Protein AF-A0AAV9ZCN7-F1 (afdb_monomer_lite)

Foldseek 3Di:
DDPPPPPVVVVVVVVVVVVLVVVVLVLLQVLVVLLVVLVVLLVVLVVLVVVLVVCCLVPVDDPPPVNVVSVVVSVVCLVVSLVSLVVNQVSLVVQVVCVVVVSDDPPQDRQDRDDSVCSNVDDPPDSSPDSRNNDPPDPPDDDDCCNVPPVNVVVVVVVVVVVVVVVVLVVVVVVLLVVLVVQQVVLVVLVVQLVVCVVVVVPPSNVVSVVVNLVSLVVLLVSCVVCVPRPDDPPPGDPNNDDPVSNVVSVVVVVVVVVVVVVVPPPDPDPDDDPDDDPDDPSVVVVVVVVVVVVVVVVVVVVVVPDD

Structure (mmCIF, N/CA/C/O backbone):
data_AF-A0AAV9ZCN7-F1
#
_entry.id   AF-A0AAV9ZCN7-F1
#
loop_
_atom_site.group_PDB
_atom_site.id
_atom_site.type_symbol
_atom_site.label_atom_id
_atom_site.label_alt_id
_atom_site.label_comp_id
_atom_site.label_asym_id
_atom_site.label_entity_id
_atom_site.label_seq_id
_atom_site.pdbx_PDB_ins_code
_atom_site.Cartn_x
_atom_site.Cartn_y
_atom_site.Cartn_z
_atom_site.occupancy
_atom_site.B_iso_or_equiv
_atom_site.auth_seq_id
_atom_site.auth_comp_id
_atom_site.auth_asym_id
_atom_site.auth_atom_id
_atom_site.pdbx_PDB_model_num
ATOM 1 N N . MET A 1 1 ? -54.186 10.596 57.413 1.00 40.47 1 MET A N 1
ATOM 2 C CA . MET A 1 1 ? -52.878 9.911 57.478 1.00 40.47 1 MET A CA 1
ATOM 3 C C . MET A 1 1 ? -51.867 10.811 56.789 1.00 40.47 1 MET A C 1
ATOM 5 O O . MET A 1 1 ? -51.917 10.928 55.573 1.00 40.47 1 MET A O 1
ATOM 9 N N . GLY A 1 2 ? -51.074 11.560 57.557 1.00 41.31 2 GLY A N 1
ATOM 10 C CA . GLY A 1 2 ? -50.072 12.475 57.007 1.00 41.31 2 GLY A CA 1
ATOM 11 C C . GLY A 1 2 ? -48.773 11.726 56.733 1.00 41.31 2 GLY A C 1
ATOM 12 O O . GLY A 1 2 ? -48.185 11.184 57.663 1.00 41.31 2 GLY A O 1
ATOM 13 N N . PHE A 1 3 ? -48.344 11.680 55.472 1.00 45.34 3 PHE A N 1
ATOM 14 C CA . PHE A 1 3 ? -47.016 11.202 55.098 1.00 45.34 3 PHE A CA 1
ATOM 15 C C . PHE A 1 3 ? -46.001 12.305 55.409 1.00 45.34 3 PHE A C 1
ATOM 17 O O . PHE A 1 3 ? -45.806 13.229 54.623 1.00 45.34 3 PHE A O 1
ATOM 24 N N . THR A 1 4 ? -45.368 12.233 56.577 1.00 46.44 4 THR A N 1
ATOM 25 C CA . THR A 1 4 ? -44.156 13.002 56.862 1.00 46.44 4 THR A CA 1
ATOM 26 C C . THR A 1 4 ? -43.011 12.349 56.097 1.00 46.44 4 THR A C 1
ATOM 28 O O . THR A 1 4 ? -42.424 11.375 56.565 1.00 46.44 4 THR A O 1
ATOM 31 N N . VAL A 1 5 ? -42.721 12.837 54.892 1.00 55.12 5 VAL A N 1
ATOM 32 C CA . VAL A 1 5 ? -41.494 12.454 54.189 1.00 55.12 5 VAL A CA 1
ATOM 33 C C . VAL A 1 5 ? -40.329 13.053 54.975 1.00 55.12 5 VAL A C 1
ATOM 35 O O . VAL A 1 5 ? -40.246 14.270 55.144 1.00 55.12 5 VAL A O 1
ATOM 38 N N . ASN A 1 6 ? -39.474 12.194 55.529 1.00 56.62 6 ASN A N 1
ATOM 39 C CA . ASN A 1 6 ? -38.345 12.598 56.360 1.00 56.62 6 ASN A CA 1
ATOM 40 C C . ASN A 1 6 ? -37.372 13.443 55.520 1.00 56.62 6 ASN A C 1
ATOM 42 O O . ASN A 1 6 ? -36.721 12.941 54.606 1.00 56.62 6 ASN A O 1
ATOM 46 N N . SER A 1 7 ? -37.252 14.736 55.834 1.00 53.53 7 SER A N 1
ATOM 47 C CA . SER A 1 7 ? -36.334 15.675 55.158 1.00 53.53 7 SER A CA 1
ATOM 48 C C . SER A 1 7 ? -34.866 15.198 55.197 1.00 53.53 7 SER A C 1
ATOM 50 O O . SER A 1 7 ? -34.073 15.459 54.291 1.00 53.53 7 SER A O 1
ATOM 52 N N . SER A 1 8 ? -34.508 14.402 56.208 1.00 57.16 8 SER A N 1
ATOM 53 C CA . SER A 1 8 ? -33.214 13.723 56.333 1.00 57.16 8 SER A CA 1
ATOM 54 C C . SER A 1 8 ? -32.991 12.611 55.295 1.00 57.16 8 SER A C 1
ATOM 56 O O . SER A 1 8 ? -31.869 12.427 54.831 1.00 57.16 8 SER A O 1
ATOM 58 N N . GLU A 1 9 ? -34.034 11.892 54.874 1.00 53.53 9 GLU A N 1
ATOM 59 C CA . GLU A 1 9 ? -33.929 10.835 53.855 1.00 53.53 9 GLU A CA 1
ATOM 60 C C . GLU A 1 9 ? -33.845 11.427 52.444 1.00 53.53 9 GLU A C 1
ATOM 62 O O . GLU A 1 9 ? -33.074 10.947 51.610 1.00 53.53 9 GLU A O 1
ATOM 67 N N . LEU A 1 10 ? -34.567 12.523 52.187 1.00 56.31 10 LEU A N 1
ATOM 68 C CA . LEU A 1 10 ? -34.476 13.269 50.926 1.00 56.31 10 LEU A CA 1
ATOM 69 C C . LEU A 1 10 ? -33.103 13.934 50.739 1.00 56.31 10 LEU A C 1
ATOM 71 O O . LEU A 1 10 ? -32.562 13.943 49.637 1.00 56.31 10 LEU A O 1
ATOM 75 N N . THR A 1 11 ? -32.501 14.453 51.810 1.00 61.03 11 THR A N 1
ATOM 76 C CA . THR A 1 11 ? -31.165 15.069 51.742 1.00 61.03 11 THR A CA 1
ATOM 77 C C . THR A 1 11 ? -30.059 14.027 51.582 1.00 61.03 11 THR A C 1
ATOM 79 O O . THR A 1 11 ? -29.161 14.231 50.768 1.00 61.03 11 THR A O 1
ATOM 82 N N . LEU A 1 12 ? -30.143 12.877 52.263 1.00 54.00 12 LEU A N 1
ATOM 83 C CA . LEU A 1 12 ? -29.197 11.765 52.083 1.00 54.00 12 LEU A CA 1
ATOM 84 C C . LEU A 1 12 ? -29.278 11.139 50.685 1.00 54.00 12 LEU A C 1
ATOM 86 O O . LEU A 1 12 ? -28.246 10.825 50.091 1.00 54.00 12 LEU A O 1
ATOM 90 N N . THR A 1 13 ? -30.482 10.991 50.133 1.00 60.28 13 THR A N 1
ATOM 91 C CA . THR A 1 13 ? -30.670 10.481 48.767 1.00 60.28 13 THR A CA 1
ATOM 92 C C . THR A 1 13 ? -30.143 11.470 47.729 1.00 60.28 13 THR A C 1
ATOM 94 O O . THR A 1 13 ? -29.331 11.057 46.901 1.00 60.28 13 THR A O 1
ATOM 97 N N . LEU A 1 14 ? -30.458 12.770 47.825 1.00 52.72 14 LEU A N 1
ATOM 98 C CA . LEU A 1 14 ? -29.878 13.792 46.940 1.00 52.72 14 LEU A CA 1
ATOM 99 C C . LEU A 1 14 ? -28.348 13.862 47.044 1.00 52.72 14 LEU A C 1
ATOM 101 O O . LEU A 1 14 ? -27.680 13.878 46.017 1.00 52.72 14 LEU A O 1
ATOM 105 N N . LEU A 1 15 ? -27.777 13.855 48.254 1.00 54.03 15 LEU A N 1
ATOM 106 C CA . LEU A 1 15 ? -26.320 13.877 48.466 1.00 54.03 15 LEU A CA 1
ATOM 107 C C . LEU A 1 15 ? -25.624 12.621 47.920 1.00 54.03 15 LEU A C 1
ATOM 109 O O . LEU A 1 15 ? -24.472 12.680 47.485 1.00 54.03 15 LEU A O 1
ATOM 113 N N . SER A 1 16 ? -26.306 11.474 47.942 1.00 54.47 16 SER A N 1
ATOM 114 C CA . SER A 1 16 ? -25.792 10.233 47.357 1.00 54.47 16 SER A CA 1
ATOM 115 C C . SER A 1 16 ? -25.847 10.240 45.827 1.00 54.47 16 SER A C 1
ATOM 117 O O . SER A 1 16 ? -24.942 9.706 45.188 1.00 54.47 16 SER A O 1
ATOM 119 N N . VAL A 1 17 ? -26.871 10.868 45.241 1.00 56.94 17 VAL A N 1
ATOM 120 C CA . VAL A 1 17 ? -27.023 11.035 43.789 1.00 56.94 17 VAL A CA 1
ATOM 121 C C . VAL A 1 17 ? -25.988 12.031 43.267 1.00 56.94 17 VAL A C 1
ATOM 123 O O . VAL A 1 17 ? -25.234 11.698 42.359 1.00 56.94 17 VAL A O 1
ATOM 126 N N . THR A 1 18 ? -25.825 13.184 43.920 1.00 56.34 18 THR A N 1
ATOM 127 C CA . THR A 1 18 ? -24.842 14.200 43.511 1.00 56.34 18 THR A CA 1
ATOM 128 C C . THR A 1 18 ? -23.397 13.715 43.640 1.00 56.34 18 THR A C 1
ATOM 130 O O . THR A 1 18 ? -22.592 13.968 42.748 1.00 56.34 18 THR A O 1
ATOM 133 N N . ASN A 1 19 ? -23.049 12.953 44.686 1.00 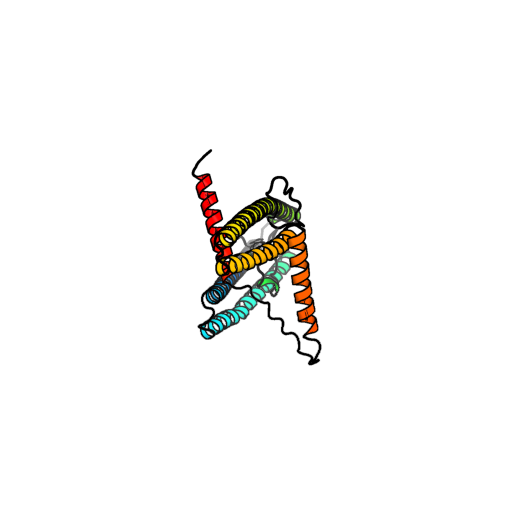53.66 19 ASN A N 1
ATOM 134 C CA . ASN A 1 19 ? -21.717 12.339 44.788 1.00 53.66 19 ASN A CA 1
ATOM 135 C C . ASN A 1 19 ? -21.460 11.291 43.693 1.00 53.66 19 ASN A C 1
ATOM 137 O O . ASN A 1 19 ? -20.337 11.188 43.190 1.00 53.66 19 ASN A O 1
ATOM 141 N N . ARG A 1 20 ? -22.483 10.523 43.294 1.00 57.59 20 ARG A N 1
ATOM 142 C CA . ARG A 1 20 ? -22.386 9.584 42.164 1.00 57.59 20 ARG A CA 1
ATOM 143 C C . ARG A 1 20 ? -22.214 10.323 40.835 1.00 57.59 20 ARG A C 1
ATOM 145 O O . ARG A 1 20 ? -21.384 9.914 40.032 1.00 57.59 20 ARG A O 1
ATOM 152 N N . ASP A 1 21 ? -22.895 11.448 40.642 1.00 56.22 21 ASP A N 1
ATOM 153 C CA . ASP A 1 21 ? -22.765 12.266 39.429 1.00 56.22 21 ASP A CA 1
ATOM 154 C C . ASP A 1 21 ? -21.414 12.994 39.328 1.00 56.22 21 ASP A C 1
ATOM 156 O O . ASP A 1 21 ? -20.869 13.138 38.233 1.00 56.22 21 ASP A O 1
ATOM 160 N N . ILE A 1 22 ? -20.839 13.427 40.455 1.00 56.19 22 ILE A N 1
ATOM 161 C CA . ILE A 1 22 ? -19.506 14.053 40.505 1.00 56.19 22 ILE A CA 1
ATOM 162 C C . ILE A 1 22 ? -18.412 13.015 40.229 1.00 56.19 22 ILE A C 1
ATOM 164 O O . ILE A 1 22 ? -17.516 13.250 39.420 1.00 56.19 22 ILE A O 1
ATOM 168 N N . THR A 1 23 ? -18.493 11.838 40.856 1.00 58.03 23 THR A N 1
ATOM 169 C CA . THR A 1 23 ? -17.547 10.739 40.591 1.00 58.03 23 THR A CA 1
ATOM 170 C C . THR A 1 23 ? -17.670 10.204 39.159 1.00 58.03 23 THR A C 1
ATOM 172 O O . THR A 1 23 ? -16.648 9.876 38.556 1.00 58.03 23 THR A O 1
ATOM 175 N N . ARG A 1 24 ? -18.878 10.221 38.573 1.00 62.62 24 ARG A N 1
ATOM 176 C CA . ARG A 1 24 ? -19.148 9.948 37.148 1.00 62.62 24 ARG A CA 1
ATOM 177 C C . ARG A 1 24 ? -18.401 10.908 36.222 1.00 62.62 24 ARG A C 1
ATOM 179 O O . ARG A 1 24 ? -17.587 10.453 35.419 1.00 62.62 24 ARG A O 1
ATOM 186 N N . LYS A 1 25 ? -18.638 12.219 36.366 1.00 61.12 25 LYS A N 1
ATOM 187 C CA . LYS A 1 25 ? -18.008 13.252 35.522 1.00 61.12 25 LYS A CA 1
ATOM 188 C C . LYS A 1 25 ? -16.484 13.195 35.610 1.00 61.12 25 LYS A C 1
ATOM 190 O O . LYS A 1 25 ? -15.796 13.270 34.598 1.00 61.12 25 LYS A O 1
ATOM 195 N N . ASN A 1 26 ? -15.950 12.972 36.809 1.00 61.81 26 ASN A N 1
ATOM 196 C CA . ASN A 1 26 ? -14.506 12.891 37.023 1.00 61.81 26 ASN A CA 1
ATOM 197 C C . ASN A 1 26 ? -13.879 11.625 36.405 1.00 61.81 26 ASN A C 1
ATOM 199 O O . ASN A 1 26 ? -12.754 11.678 35.915 1.00 61.81 26 ASN A O 1
ATOM 203 N N . GLY A 1 27 ? -14.588 10.491 36.403 1.00 68.12 27 GLY A N 1
ATOM 204 C CA . GLY A 1 27 ? -14.095 9.238 35.820 1.00 68.12 27 GLY A CA 1
ATOM 205 C C . GLY A 1 27 ? -14.088 9.233 34.287 1.00 68.12 27 GLY A C 1
ATOM 206 O O . GLY A 1 27 ? -13.086 8.856 33.678 1.00 68.12 27 GLY A O 1
ATOM 207 N N . GLN A 1 28 ? -15.178 9.688 33.659 1.00 69.75 28 GLN A N 1
ATOM 208 C CA . GLN A 1 28 ? -15.292 9.772 32.194 1.00 69.75 28 GLN A CA 1
ATOM 209 C C . GLN A 1 28 ? -14.329 10.812 31.605 1.00 69.75 28 GLN A C 1
ATOM 211 O O . GLN A 1 28 ? -13.603 10.509 30.655 1.00 69.75 28 GLN A O 1
ATOM 216 N N . SER A 1 29 ? -14.226 11.992 32.227 1.00 73.00 29 SER A N 1
ATOM 217 C CA . SER A 1 29 ? -13.273 13.032 31.813 1.00 73.00 29 SER A CA 1
ATOM 218 C C . SER A 1 29 ? -11.815 12.579 31.938 1.00 73.00 29 SER A C 1
ATOM 220 O O . SER A 1 29 ? -11.019 12.815 31.027 1.00 73.00 29 SER A O 1
ATOM 222 N N . LEU A 1 30 ? -11.454 11.860 33.010 1.00 80.06 30 LEU A N 1
ATOM 223 C CA . LEU A 1 30 ? -10.113 11.288 33.169 1.00 80.06 30 LEU A CA 1
ATOM 224 C C . LEU A 1 30 ? -9.806 10.254 32.078 1.00 80.06 30 LEU A C 1
ATOM 226 O O . LEU A 1 30 ? -8.717 10.265 31.497 1.00 80.06 30 LEU A O 1
ATOM 230 N N . HIS A 1 31 ? -10.763 9.377 31.778 1.00 81.31 31 HIS A N 1
ATOM 231 C CA . HIS A 1 31 ? -10.608 8.366 30.738 1.00 81.31 31 HIS A CA 1
ATOM 232 C C . HIS A 1 31 ? -10.405 9.005 29.355 1.00 81.31 31 HIS A C 1
ATOM 234 O O . HIS A 1 31 ? -9.475 8.637 28.629 1.00 81.31 31 HIS A O 1
ATOM 240 N N . ARG A 1 32 ? -11.213 10.018 29.018 1.00 80.44 32 ARG A N 1
ATOM 241 C CA . ARG A 1 32 ? -11.084 10.812 27.788 1.00 80.44 32 ARG A CA 1
ATOM 242 C C . ARG A 1 32 ? -9.741 11.536 27.711 1.00 80.44 32 ARG A C 1
ATOM 244 O O . ARG A 1 32 ? -9.075 11.477 26.680 1.00 80.44 32 ARG A O 1
ATOM 251 N N .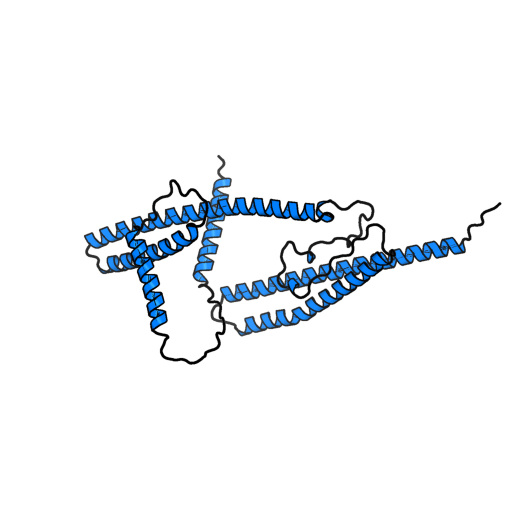 ALA A 1 33 ? -9.292 12.149 28.805 1.00 84.12 33 ALA A N 1
ATOM 252 C CA . ALA A 1 33 ? -8.003 12.837 28.863 1.00 84.12 33 ALA A CA 1
ATOM 253 C C . ALA A 1 33 ? -6.821 11.883 28.620 1.00 84.12 33 ALA A C 1
ATOM 255 O O . ALA A 1 33 ? -5.901 12.208 27.866 1.00 84.12 33 ALA A O 1
ATOM 256 N N . ILE A 1 34 ? -6.847 10.683 29.211 1.00 85.75 34 ILE A N 1
ATOM 257 C CA . ILE A 1 34 ? -5.812 9.664 28.981 1.00 85.75 34 ILE A CA 1
ATOM 258 C C . ILE A 1 34 ? -5.854 9.170 27.534 1.00 85.75 34 ILE A C 1
ATOM 260 O O . ILE A 1 34 ? -4.797 9.052 26.913 1.00 85.75 34 ILE A O 1
ATOM 264 N N . LYS A 1 35 ? -7.048 8.934 26.976 1.00 85.00 35 LYS A N 1
ATOM 265 C CA . LYS A 1 35 ? -7.215 8.523 25.576 1.00 85.00 35 LYS A CA 1
ATOM 266 C C . LYS A 1 35 ? -6.671 9.573 24.607 1.00 85.00 35 LYS A C 1
ATOM 268 O O . LYS A 1 35 ? -5.900 9.238 23.710 1.00 85.00 35 LYS A O 1
ATOM 273 N N . HIS A 1 36 ? -6.994 10.845 24.831 1.00 85.25 36 HIS A N 1
ATOM 274 C CA . HIS A 1 36 ? -6.483 11.960 24.035 1.00 85.25 36 HIS A CA 1
ATOM 275 C C . HIS A 1 36 ? -4.955 12.039 24.094 1.00 85.25 36 HIS A C 1
ATOM 277 O O . HIS A 1 36 ? -4.287 12.073 23.061 1.00 85.25 36 HIS A O 1
ATOM 283 N N . ARG A 1 37 ? -4.389 11.973 25.303 1.00 86.56 37 ARG A N 1
ATOM 284 C CA . ARG A 1 37 ? -2.937 11.987 25.510 1.00 86.56 37 ARG A CA 1
ATOM 285 C C . ARG A 1 37 ? -2.247 10.799 24.842 1.00 86.56 37 ARG A C 1
ATOM 287 O O . ARG A 1 37 ? -1.141 10.939 24.325 1.00 86.56 37 ARG A O 1
ATOM 294 N N . LEU A 1 38 ? -2.877 9.626 24.859 1.00 86.75 38 LEU A N 1
ATOM 295 C CA . LEU A 1 38 ? -2.373 8.443 24.175 1.00 86.75 38 LEU A CA 1
ATOM 296 C C . LEU A 1 38 ? -2.344 8.666 22.655 1.00 86.75 38 LEU A C 1
ATOM 298 O O . LEU A 1 38 ? -1.288 8.487 22.050 1.00 86.75 38 LEU A O 1
ATOM 302 N N . ARG A 1 39 ? -3.447 9.145 22.059 1.00 88.06 39 ARG A N 1
ATOM 303 C CA . ARG A 1 39 ? -3.521 9.499 20.628 1.00 88.06 39 ARG A CA 1
ATOM 304 C C . ARG A 1 39 ? -2.454 10.522 20.229 1.00 88.06 39 ARG A C 1
ATOM 306 O O . ARG A 1 39 ? -1.783 10.344 19.218 1.00 88.06 39 ARG A O 1
ATOM 313 N N . GLU A 1 40 ? -2.261 11.573 21.025 1.00 88.25 40 GLU A N 1
ATOM 314 C CA . GLU A 1 40 ? -1.219 12.580 20.783 1.00 88.25 40 GLU A CA 1
ATOM 315 C C . GLU A 1 40 ? 0.182 11.976 20.765 1.00 88.25 40 GLU A C 1
ATOM 317 O O . GLU A 1 40 ? 0.958 12.257 19.852 1.00 88.25 40 GLU A O 1
ATOM 322 N N . LYS A 1 41 ? 0.507 11.125 21.744 1.00 86.62 41 LYS A N 1
ATOM 323 C CA . LYS A 1 41 ? 1.824 10.484 21.797 1.00 86.62 41 LYS A CA 1
ATOM 324 C C . LYS A 1 41 ? 2.058 9.522 20.642 1.00 86.62 41 LYS A C 1
ATOM 326 O O . LYS A 1 41 ? 3.179 9.456 20.146 1.00 86.62 41 LYS A O 1
ATOM 331 N N . LEU A 1 42 ? 1.026 8.807 20.208 1.00 86.94 42 LEU A N 1
ATOM 332 C CA . LEU A 1 42 ? 1.115 7.906 19.061 1.00 86.94 42 LEU A CA 1
ATOM 333 C C . LEU A 1 42 ? 1.331 8.679 17.761 1.00 86.94 42 LEU A C 1
ATOM 335 O O . LEU A 1 42 ? 2.229 8.333 16.997 1.00 86.94 42 LEU A O 1
ATOM 339 N N . ARG A 1 43 ? 0.601 9.784 17.553 1.00 86.00 43 ARG A N 1
ATOM 340 C CA . ARG A 1 43 ? 0.844 10.688 16.418 1.00 86.00 43 ARG A CA 1
ATOM 341 C C . ARG A 1 43 ? 2.259 11.257 16.446 1.00 86.00 43 ARG A C 1
ATOM 343 O O . ARG A 1 43 ? 2.955 11.189 15.441 1.00 86.00 43 ARG A O 1
ATOM 350 N N . ALA A 1 44 ? 2.702 11.775 17.592 1.00 85.25 44 ALA A N 1
ATOM 351 C CA . ALA A 1 44 ? 4.048 12.327 17.741 1.00 85.25 44 ALA A CA 1
ATOM 352 C C . ALA A 1 44 ? 5.132 11.285 17.425 1.00 85.25 44 ALA A C 1
ATOM 354 O O . ALA A 1 44 ? 6.074 11.588 16.699 1.00 85.25 44 ALA A O 1
ATOM 355 N N . ARG A 1 45 ? 4.963 10.047 17.905 1.00 85.06 45 ARG A N 1
ATOM 356 C CA . ARG A 1 45 ? 5.859 8.930 17.588 1.00 85.06 45 ARG A CA 1
ATOM 357 C C . ARG A 1 45 ? 5.868 8.607 16.093 1.00 85.06 45 ARG A C 1
ATOM 359 O O . ARG A 1 45 ? 6.944 8.413 15.540 1.00 85.06 45 ARG A O 1
ATOM 366 N N . LYS A 1 46 ? 4.701 8.572 15.437 1.00 84.06 46 LYS A N 1
ATOM 367 C CA . LYS A 1 46 ? 4.595 8.325 13.988 1.00 84.06 46 LYS A CA 1
ATOM 368 C C . LYS A 1 46 ? 5.353 9.387 13.190 1.00 84.06 46 LYS A C 1
ATOM 370 O O . LYS A 1 46 ? 6.213 9.044 12.393 1.00 84.06 46 LYS A O 1
ATOM 375 N N . PHE A 1 47 ? 5.140 10.670 13.491 1.00 82.94 47 PHE A N 1
ATOM 376 C CA . PHE A 1 47 ? 5.888 11.759 12.850 1.00 82.94 47 PHE A CA 1
ATOM 377 C C . PHE A 1 47 ? 7.400 11.695 13.104 1.00 82.94 47 PHE A C 1
ATOM 379 O O . PHE A 1 47 ? 8.187 12.119 12.258 1.00 82.94 47 PHE A O 1
ATOM 386 N N . GLU A 1 48 ? 7.818 11.195 14.266 1.00 82.38 48 GLU A N 1
ATOM 387 C CA . GLU A 1 48 ? 9.231 10.992 14.575 1.00 82.38 48 GLU A CA 1
ATOM 388 C C . GLU A 1 48 ? 9.846 9.853 13.761 1.00 82.38 48 GLU A C 1
ATOM 390 O O . GLU A 1 48 ? 10.930 10.048 13.215 1.00 82.38 48 GLU A O 1
ATOM 395 N N . LEU A 1 49 ? 9.150 8.723 13.605 1.00 81.56 49 LEU A N 1
ATOM 396 C CA . LEU A 1 49 ? 9.588 7.620 12.742 1.00 81.56 49 LEU A CA 1
ATOM 397 C C . LEU A 1 49 ? 9.644 8.036 11.269 1.00 81.56 49 LEU A C 1
ATOM 399 O O . LEU A 1 49 ? 10.678 7.864 10.632 1.00 81.56 49 LEU A O 1
ATOM 403 N N . ASP A 1 50 ? 8.608 8.705 10.764 1.00 82.75 50 ASP A N 1
ATOM 404 C CA . ASP A 1 50 ? 8.604 9.292 9.420 1.00 82.75 50 ASP A CA 1
ATOM 405 C C . ASP A 1 50 ? 9.795 10.241 9.200 1.00 82.75 50 ASP A C 1
ATOM 407 O O . ASP A 1 50 ? 10.348 10.364 8.105 1.00 82.75 50 ASP A O 1
ATOM 411 N N . ARG A 1 51 ? 10.181 10.997 10.236 1.00 80.25 51 ARG A N 1
ATOM 412 C CA . ARG A 1 51 ? 11.337 11.892 10.163 1.00 80.25 51 ARG A CA 1
ATOM 413 C C . ARG A 1 51 ? 12.637 11.096 10.054 1.00 80.25 51 ARG A C 1
ATOM 415 O O . ARG A 1 51 ? 13.481 11.499 9.254 1.00 80.25 51 ARG A O 1
ATOM 422 N N . VAL A 1 52 ? 12.789 10.002 10.808 1.00 75.44 52 VAL A N 1
ATOM 423 C CA . VAL A 1 52 ? 13.930 9.071 10.681 1.00 75.44 52 VAL A CA 1
ATOM 424 C C . VAL A 1 52 ? 13.996 8.514 9.263 1.00 75.44 52 VAL A C 1
ATOM 426 O O . VAL A 1 52 ? 15.032 8.621 8.606 1.00 75.44 52 VAL A O 1
ATOM 429 N N . GLU A 1 53 ? 12.875 8.020 8.752 1.00 78.88 53 GLU A N 1
ATOM 430 C CA . GLU A 1 53 ? 12.777 7.425 7.422 1.00 78.88 53 GLU A CA 1
ATOM 431 C C . GLU A 1 53 ? 13.126 8.427 6.309 1.00 78.88 53 GLU A C 1
ATOM 433 O O . GLU A 1 53 ? 13.951 8.153 5.437 1.00 78.88 53 GLU A O 1
ATOM 438 N N . ARG A 1 54 ? 12.590 9.653 6.357 1.00 78.12 54 ARG A N 1
ATOM 439 C CA . ARG A 1 54 ? 12.941 10.694 5.373 1.00 78.12 54 ARG A CA 1
ATOM 440 C C . ARG A 1 54 ? 14.414 11.093 5.448 1.00 78.12 54 ARG A C 1
ATOM 442 O O . ARG A 1 54 ? 15.004 11.423 4.419 1.00 78.12 54 ARG A O 1
ATOM 449 N N . THR A 1 55 ? 15.021 11.099 6.638 1.00 70.25 55 THR A N 1
ATOM 450 C CA . THR A 1 55 ? 16.467 11.350 6.758 1.00 70.25 55 THR A CA 1
ATOM 451 C C . THR A 1 55 ? 17.301 10.211 6.189 1.00 70.25 55 THR A C 1
ATOM 453 O O . THR A 1 55 ? 18.326 10.490 5.570 1.00 70.25 55 THR A O 1
ATOM 456 N N . TYR A 1 56 ? 16.831 8.970 6.325 1.00 66.81 56 TYR A N 1
ATOM 457 C CA . TYR A 1 56 ? 17.449 7.794 5.725 1.00 66.81 56 TYR A CA 1
ATOM 458 C C . TYR A 1 56 ? 17.436 7.883 4.196 1.00 66.81 56 TYR A C 1
ATOM 460 O O . TYR A 1 56 ? 18.496 7.849 3.570 1.00 66.81 56 TYR A O 1
ATOM 468 N N . ARG A 1 57 ? 16.265 8.162 3.603 1.00 69.94 57 ARG A N 1
ATOM 469 C CA . ARG A 1 57 ? 16.126 8.295 2.144 1.00 69.94 57 ARG A CA 1
ATOM 470 C C . ARG A 1 57 ? 16.983 9.420 1.550 1.00 69.94 57 ARG A C 1
ATOM 472 O O . ARG A 1 57 ? 17.531 9.272 0.466 1.00 69.94 57 ARG A O 1
ATOM 479 N N . ARG A 1 58 ? 17.159 10.531 2.278 1.00 69.00 58 ARG A N 1
ATOM 480 C CA . ARG A 1 58 ? 17.905 11.714 1.799 1.00 69.00 58 ARG A CA 1
ATOM 481 C C . ARG A 1 58 ? 19.421 11.665 2.009 1.00 69.00 58 ARG A C 1
ATOM 483 O O . ARG A 1 58 ? 20.125 12.461 1.391 1.00 69.00 58 ARG A O 1
ATOM 490 N N . LYS A 1 59 ? 19.950 10.828 2.909 1.00 63.69 59 LYS A N 1
ATOM 491 C CA . LYS A 1 59 ? 21.375 10.861 3.295 1.00 63.69 59 LYS A CA 1
ATOM 492 C C . LYS A 1 59 ? 21.966 9.453 3.425 1.00 63.69 59 LYS A C 1
ATOM 494 O O . LYS A 1 59 ? 22.286 9.013 4.523 1.00 63.69 59 LYS A O 1
ATOM 499 N N . LYS A 1 60 ? 22.228 8.783 2.296 1.00 58.94 60 LYS A N 1
ATOM 500 C CA . LYS A 1 60 ? 22.860 7.444 2.253 1.00 58.94 60 LYS A CA 1
ATOM 501 C C . LYS A 1 60 ? 24.261 7.333 2.903 1.00 58.94 60 LYS A C 1
ATOM 503 O O . LYS A 1 60 ? 24.749 6.219 3.040 1.00 58.94 60 LYS A O 1
ATOM 508 N N . LYS A 1 61 ? 24.953 8.424 3.291 1.00 56.06 61 LYS A N 1
ATOM 509 C CA . LYS A 1 61 ? 26.357 8.344 3.780 1.00 56.06 61 LYS A CA 1
ATOM 510 C C . LYS A 1 61 ? 26.756 9.178 5.005 1.00 56.06 61 LYS A C 1
ATOM 512 O O . LYS A 1 61 ? 27.899 9.056 5.439 1.00 56.06 61 LYS A O 1
ATOM 517 N N . THR A 1 62 ? 25.887 9.977 5.624 1.00 58.12 62 THR A N 1
ATOM 518 C CA . THR A 1 62 ? 26.311 10.798 6.777 1.00 58.12 62 THR A CA 1
ATOM 519 C C . THR A 1 62 ? 25.248 10.900 7.866 1.00 58.12 62 THR A C 1
ATOM 521 O O . THR A 1 62 ? 24.140 11.369 7.628 1.00 58.12 62 THR A O 1
ATOM 524 N N . GLU A 1 63 ? 25.684 10.525 9.079 1.00 64.19 63 GLU A N 1
ATOM 525 C CA . GLU A 1 63 ? 25.026 10.636 10.394 1.00 64.19 63 GLU A CA 1
ATOM 526 C C . GLU A 1 63 ? 24.281 9.408 10.953 1.00 64.19 63 GLU A C 1
ATOM 528 O O . GLU A 1 63 ? 23.202 9.533 11.527 1.00 64.19 63 GLU A O 1
ATOM 533 N N . HIS A 1 64 ? 24.949 8.245 10.981 1.00 68.62 64 HIS A N 1
ATOM 534 C CA . HIS A 1 64 ? 24.601 7.143 11.901 1.00 68.62 64 HIS A CA 1
ATOM 535 C C . HIS A 1 64 ? 24.351 7.637 13.345 1.00 68.62 64 HIS A C 1
ATOM 537 O O . HIS A 1 64 ? 23.446 7.164 14.013 1.00 68.62 64 HIS A O 1
ATOM 543 N N . LYS A 1 65 ? 25.082 8.666 13.804 1.00 70.56 65 LYS A N 1
ATOM 544 C CA . LYS A 1 65 ? 24.887 9.301 15.122 1.00 70.56 65 LYS A CA 1
ATOM 545 C C . LYS A 1 65 ? 23.559 10.056 15.272 1.00 70.56 65 LYS A C 1
ATOM 547 O O . LYS A 1 65 ? 23.024 10.118 16.373 1.00 70.56 65 LYS A O 1
ATOM 552 N N . LEU A 1 66 ? 23.044 10.670 14.201 1.00 71.19 66 LEU A N 1
ATOM 553 C CA . LEU A 1 66 ? 21.732 11.325 14.232 1.00 71.19 66 LEU A CA 1
ATOM 554 C C . LEU A 1 66 ? 20.625 10.266 14.214 1.00 71.19 66 LEU A C 1
ATOM 556 O O . LEU A 1 66 ? 19.658 10.402 14.957 1.00 71.19 66 LEU A O 1
ATOM 560 N N . LYS A 1 67 ? 20.813 9.196 13.428 1.00 71.25 67 LYS A N 1
ATOM 561 C CA . LYS A 1 67 ? 19.943 8.013 13.411 1.00 71.25 67 LYS A CA 1
ATOM 562 C C . LYS A 1 67 ? 19.815 7.410 14.811 1.00 71.25 67 LYS A C 1
ATOM 564 O O . LYS A 1 67 ? 18.717 7.424 15.355 1.00 71.25 67 LYS A O 1
ATOM 569 N N . THR A 1 68 ? 20.929 7.004 15.425 1.00 75.75 68 THR A N 1
ATOM 570 C CA . THR A 1 68 ? 20.919 6.410 16.771 1.00 75.75 68 THR A CA 1
ATOM 571 C C . THR A 1 68 ? 20.312 7.357 17.796 1.00 75.75 68 THR A C 1
ATOM 573 O O . THR A 1 68 ? 19.505 6.941 18.615 1.00 75.75 68 THR A O 1
ATOM 576 N N . HIS A 1 69 ? 20.596 8.660 17.712 1.00 77.31 69 HIS A N 1
ATOM 577 C CA . HIS A 1 69 ? 19.999 9.629 18.628 1.00 77.31 69 HIS A CA 1
ATOM 578 C C . HIS A 1 69 ? 18.469 9.735 18.485 1.00 77.31 69 HIS A C 1
ATOM 580 O O . HIS A 1 69 ? 17.779 9.906 19.493 1.00 77.31 69 HIS A O 1
ATOM 586 N N . ILE A 1 70 ? 17.920 9.673 17.266 1.00 71.81 70 ILE A N 1
ATOM 587 C CA . ILE A 1 70 ? 16.464 9.721 17.061 1.00 71.81 70 ILE A CA 1
ATOM 588 C C . ILE A 1 70 ? 15.823 8.371 17.418 1.00 71.81 70 ILE A C 1
ATOM 590 O O . ILE A 1 70 ? 14.805 8.371 18.106 1.00 71.81 70 ILE A O 1
ATOM 594 N N . GLU A 1 71 ? 16.433 7.243 17.050 1.00 78.00 71 GLU A N 1
ATOM 595 C CA . GLU A 1 71 ? 15.988 5.897 17.447 1.00 78.00 71 GLU A CA 1
ATOM 596 C C . GLU A 1 71 ? 15.962 5.745 18.973 1.00 78.00 71 GLU A C 1
ATOM 598 O O . GLU A 1 71 ? 14.936 5.371 19.541 1.00 78.00 71 GLU A O 1
ATOM 603 N N . ASP A 1 72 ? 17.023 6.165 19.663 1.00 80.88 72 ASP A N 1
ATOM 604 C CA . ASP A 1 72 ? 17.089 6.184 21.125 1.00 80.88 72 ASP A CA 1
ATOM 605 C C . ASP A 1 72 ? 16.040 7.118 21.737 1.00 80.88 72 ASP A C 1
ATOM 607 O O . ASP A 1 72 ? 15.546 6.876 22.842 1.00 80.88 72 ASP A O 1
ATOM 611 N N . ALA A 1 73 ? 15.724 8.233 21.072 1.00 76.44 73 ALA A N 1
ATOM 612 C CA . ALA A 1 73 ? 14.698 9.162 21.535 1.00 76.44 73 ALA A CA 1
ATOM 613 C C . ALA A 1 73 ? 13.287 8.573 21.387 1.00 76.44 73 ALA A C 1
ATOM 615 O O . ALA A 1 73 ? 12.461 8.783 22.281 1.00 76.44 73 ALA A O 1
ATOM 616 N N . VAL A 1 74 ? 13.026 7.821 20.312 1.00 79.12 74 VAL A N 1
ATOM 617 C CA . VAL A 1 74 ? 11.778 7.073 20.099 1.00 79.12 74 VAL A CA 1
ATOM 618 C C . VAL A 1 74 ? 11.668 5.938 21.121 1.00 79.12 74 VAL A C 1
ATOM 620 O O . VAL A 1 74 ? 10.696 5.894 21.879 1.00 79.12 74 VAL A O 1
ATOM 623 N N . ALA A 1 75 ? 12.703 5.104 21.257 1.00 80.69 75 ALA A N 1
ATOM 624 C CA . ALA A 1 75 ? 12.741 3.981 22.196 1.00 80.69 75 ALA A CA 1
ATOM 625 C C . ALA A 1 75 ? 12.535 4.422 23.656 1.00 80.69 75 ALA A C 1
ATOM 627 O O . ALA A 1 75 ? 11.852 3.754 24.433 1.00 80.69 75 ALA A O 1
ATOM 628 N N . ARG A 1 76 ? 13.047 5.600 24.040 1.00 82.06 76 ARG A N 1
ATOM 629 C CA . ARG A 1 76 ? 12.824 6.181 25.378 1.00 82.06 76 ARG A CA 1
ATOM 630 C C . ARG A 1 76 ? 11.363 6.544 25.662 1.00 82.06 76 ARG A C 1
ATOM 632 O O . ARG A 1 76 ? 10.979 6.652 26.829 1.00 82.06 76 ARG A O 1
ATOM 639 N N . ARG A 1 77 ? 10.537 6.757 24.637 1.00 78.94 77 ARG A N 1
ATOM 640 C CA . ARG A 1 77 ? 9.134 7.186 24.782 1.00 78.94 77 ARG A CA 1
ATOM 641 C C . ARG A 1 77 ? 8.155 6.018 24.777 1.00 78.94 77 ARG A C 1
ATOM 643 O O . ARG A 1 77 ? 7.089 6.142 25.390 1.00 78.94 77 ARG A O 1
ATOM 650 N N . ASP A 1 78 ? 8.534 4.888 24.191 1.00 85.44 78 ASP A N 1
ATOM 651 C CA . ASP A 1 78 ? 7.709 3.679 24.106 1.00 85.44 78 ASP A CA 1
ATOM 652 C C . ASP A 1 78 ? 7.221 3.173 25.480 1.00 85.44 78 ASP A C 1
ATOM 654 O O . ASP A 1 78 ? 6.014 2.948 25.630 1.00 85.44 78 ASP A O 1
ATOM 658 N N . PRO A 1 79 ? 8.051 3.115 26.545 1.00 87.25 79 PRO A N 1
ATOM 659 C CA . PRO A 1 79 ? 7.587 2.735 27.883 1.00 87.25 79 PRO A CA 1
ATOM 660 C C . PRO A 1 79 ? 6.525 3.686 28.447 1.00 87.25 79 PRO A C 1
ATOM 662 O O . PRO A 1 79 ? 5.618 3.270 29.175 1.00 87.25 79 PRO A O 1
ATOM 665 N N . SER A 1 80 ? 6.606 4.976 28.107 1.00 87.75 80 SER A N 1
ATOM 666 C CA . SER A 1 80 ? 5.631 5.973 28.551 1.00 87.75 80 SER A CA 1
ATOM 667 C C . SER A 1 80 ? 4.284 5.797 27.849 1.00 87.75 80 SER A C 1
ATOM 669 O O . SER A 1 80 ? 3.242 5.949 28.487 1.00 87.75 80 SER A O 1
ATOM 671 N N . ILE A 1 81 ? 4.297 5.438 26.563 1.00 87.50 81 ILE A N 1
ATOM 672 C CA . ILE A 1 81 ? 3.092 5.085 25.801 1.00 87.50 81 ILE A CA 1
ATOM 673 C C . ILE A 1 81 ? 2.481 3.805 26.377 1.00 87.50 81 ILE A C 1
ATOM 675 O O . ILE A 1 81 ? 1.314 3.816 26.756 1.00 87.50 81 ILE A O 1
ATOM 679 N N . GLN A 1 82 ? 3.274 2.748 26.579 1.00 89.62 82 GLN A N 1
ATOM 680 C CA . GLN A 1 82 ? 2.797 1.508 27.206 1.00 89.62 82 GLN A CA 1
ATOM 681 C C . GLN A 1 82 ? 2.202 1.743 28.601 1.00 89.62 82 GLN A C 1
ATOM 683 O O . GLN A 1 82 ? 1.213 1.112 28.974 1.00 89.62 82 GLN A O 1
ATOM 688 N N . THR A 1 83 ? 2.772 2.663 29.383 1.00 90.19 83 THR A N 1
ATOM 689 C CA . THR A 1 83 ? 2.227 3.028 30.698 1.00 90.19 83 THR A CA 1
ATOM 690 C C . THR A 1 83 ? 0.846 3.673 30.573 1.00 90.19 83 THR A C 1
ATOM 692 O O . THR A 1 83 ? -0.063 3.295 31.310 1.00 90.19 83 THR A O 1
ATOM 695 N N . LEU A 1 84 ? 0.656 4.586 29.615 1.00 88.38 84 LEU A N 1
ATOM 696 C CA . LEU A 1 84 ? -0.654 5.189 29.344 1.00 88.38 84 LEU A CA 1
ATOM 697 C C . LEU A 1 84 ? -1.678 4.146 28.884 1.00 88.38 84 LEU A C 1
ATOM 699 O O . LEU A 1 84 ? -2.813 4.178 29.348 1.00 88.38 84 LEU A O 1
ATOM 703 N N . VAL A 1 85 ? -1.275 3.178 28.055 1.00 89.62 85 VAL A N 1
ATOM 704 C CA . VAL A 1 85 ? -2.139 2.055 27.644 1.00 89.62 85 VAL A CA 1
ATOM 705 C C . VAL A 1 85 ? -2.579 1.228 28.845 1.00 89.62 85 VAL A C 1
ATOM 707 O O . VAL A 1 85 ? -3.758 0.913 28.988 1.00 89.62 85 VAL A O 1
ATOM 710 N N . ARG A 1 86 ? -1.653 0.895 29.753 1.00 90.62 86 ARG A N 1
ATOM 711 C CA . ARG A 1 86 ? -1.984 0.152 30.979 1.00 90.62 86 ARG A CA 1
ATOM 712 C C . ARG A 1 86 ? -2.956 0.933 31.864 1.00 90.62 86 ARG A C 1
ATOM 714 O O . ARG A 1 86 ? -3.901 0.342 32.386 1.00 90.62 86 ARG A O 1
ATOM 721 N N . GLN A 1 87 ? -2.745 2.240 32.021 1.00 88.38 87 GLN A N 1
ATOM 722 C CA . GLN A 1 87 ? -3.635 3.116 32.791 1.00 88.38 87 GLN A CA 1
ATOM 723 C C . GLN A 1 87 ? -5.032 3.180 32.166 1.00 88.38 87 GLN A C 1
ATOM 725 O O . GLN A 1 87 ? -6.019 2.933 32.855 1.00 88.38 87 GLN A O 1
ATOM 730 N N . TYR A 1 88 ? -5.106 3.406 30.854 1.00 88.19 88 TYR A N 1
ATOM 731 C CA . TYR A 1 88 ? -6.348 3.391 30.084 1.00 88.19 88 TYR A CA 1
ATOM 732 C C . TYR A 1 88 ? -7.100 2.060 30.244 1.00 88.19 88 TYR A C 1
ATOM 734 O O . TYR A 1 88 ? -8.255 2.038 30.664 1.00 88.19 88 TYR A O 1
ATOM 742 N N . ASN A 1 89 ? -6.422 0.929 30.029 1.00 90.50 89 ASN A N 1
ATOM 743 C CA . ASN A 1 89 ? -7.020 -0.402 30.154 1.00 90.50 89 ASN A CA 1
ATOM 744 C C . ASN A 1 89 ? -7.480 -0.725 31.583 1.00 90.50 89 ASN A C 1
ATOM 746 O O . ASN A 1 89 ? -8.428 -1.491 31.766 1.00 90.50 89 ASN A O 1
ATOM 750 N N . THR A 1 90 ? -6.820 -0.169 32.601 1.00 89.19 90 THR A N 1
ATOM 751 C CA . THR A 1 90 ? -7.247 -0.315 34.001 1.00 89.19 90 THR A CA 1
ATOM 752 C C . THR A 1 90 ? -8.563 0.422 34.236 1.00 89.19 90 THR A C 1
ATOM 754 O O . THR A 1 90 ? -9.504 -0.181 34.751 1.00 89.19 90 THR A O 1
ATOM 757 N N . LEU A 1 91 ? -8.683 1.661 33.754 1.00 85.25 91 LEU A N 1
ATOM 758 C CA . LEU A 1 91 ? -9.933 2.421 33.836 1.00 85.25 91 LEU A CA 1
ATOM 759 C C . LEU A 1 91 ? -11.063 1.767 33.024 1.00 85.25 91 LEU A C 1
ATOM 761 O O . LEU A 1 91 ? -12.181 1.658 33.521 1.00 85.25 91 LEU A O 1
ATOM 765 N N . CYS A 1 92 ? -10.776 1.222 31.835 1.00 85.56 92 CYS A N 1
ATOM 766 C CA . CYS A 1 92 ? -11.742 0.420 31.070 1.00 85.56 92 CYS A CA 1
ATOM 767 C C . CYS A 1 92 ? -12.305 -0.750 31.902 1.00 85.56 92 CYS A C 1
ATOM 769 O O . CYS A 1 92 ? -13.507 -1.022 31.875 1.00 85.56 92 CYS A O 1
ATOM 771 N N . LYS A 1 93 ? -11.454 -1.457 32.663 1.00 86.69 93 LYS A N 1
ATOM 772 C CA . LYS A 1 93 ? -11.880 -2.564 33.542 1.00 86.69 93 LYS A CA 1
ATOM 773 C C . LYS A 1 93 ? -12.747 -2.072 34.701 1.00 86.69 93 LYS A C 1
ATOM 775 O O . LYS A 1 93 ? -13.742 -2.722 35.025 1.00 86.69 93 LYS A O 1
ATOM 780 N N . GLU A 1 94 ? -12.396 -0.942 35.308 1.00 84.50 94 GLU A N 1
ATOM 781 C CA . GLU A 1 94 ? -13.187 -0.322 36.377 1.00 84.50 94 GLU A CA 1
ATOM 782 C C . GLU A 1 94 ? -14.568 0.109 35.872 1.00 84.50 94 GLU A C 1
ATOM 784 O O . GLU A 1 94 ? -15.578 -0.227 36.491 1.00 84.50 94 GLU A O 1
ATOM 789 N N . MET A 1 95 ? -14.639 0.741 34.698 1.00 79.56 95 MET A N 1
ATOM 790 C CA . MET A 1 95 ? -15.903 1.121 34.061 1.00 79.56 95 MET A CA 1
ATOM 791 C C . MET A 1 95 ? -16.762 -0.108 33.733 1.00 79.56 95 MET A C 1
ATOM 793 O O . MET A 1 95 ? -17.941 -0.140 34.086 1.00 79.56 95 MET A O 1
ATOM 797 N N . LYS A 1 96 ? -16.177 -1.176 33.167 1.00 83.50 96 LYS A N 1
ATOM 798 C CA . LYS A 1 96 ? -16.882 -2.457 32.943 1.00 83.50 96 LYS A CA 1
ATOM 799 C C . LYS A 1 96 ? -17.450 -3.043 34.240 1.00 83.50 96 LYS A C 1
ATOM 801 O O . LYS A 1 96 ? -18.567 -3.563 34.247 1.00 83.50 96 LYS A O 1
ATOM 806 N N . LYS A 1 97 ? -16.706 -2.949 35.347 1.00 84.62 97 LYS A N 1
ATOM 807 C CA . LYS A 1 97 ? -17.163 -3.401 36.669 1.00 84.62 97 LYS A CA 1
ATOM 808 C C . LYS A 1 97 ? -18.346 -2.566 37.169 1.00 84.62 97 LYS A C 1
ATOM 810 O O . LYS A 1 97 ? -19.335 -3.146 37.612 1.00 84.62 97 LYS A O 1
ATOM 815 N N . LEU A 1 98 ? -18.291 -1.239 37.043 1.00 79.56 98 LEU A N 1
ATOM 816 C CA . LEU A 1 98 ? -19.383 -0.338 37.440 1.00 79.56 98 LEU A CA 1
ATOM 817 C C . LEU A 1 98 ? -20.667 -0.569 36.627 1.00 79.56 98 LEU A C 1
ATOM 819 O O . LEU A 1 98 ? -21.761 -0.552 37.199 1.00 79.56 98 LEU A O 1
ATOM 823 N N . VAL A 1 99 ? -20.537 -0.854 35.327 1.00 79.56 99 VAL A N 1
ATOM 824 C CA . VAL A 1 99 ? -21.661 -1.248 34.458 1.00 79.56 99 VAL A CA 1
ATOM 825 C C . VAL A 1 99 ? -22.272 -2.570 34.930 1.00 79.56 99 VAL A C 1
ATOM 827 O O . VAL A 1 99 ? -23.485 -2.653 35.129 1.00 79.56 99 VAL A O 1
ATOM 830 N N . LYS A 1 100 ? -21.447 -3.590 35.210 1.00 81.81 100 LYS A N 1
ATOM 831 C CA . LYS A 1 100 ? -21.917 -4.894 35.717 1.00 81.81 100 LYS A CA 1
ATOM 832 C C . LYS A 1 100 ? -22.625 -4.781 37.071 1.00 81.81 100 LYS A C 1
ATOM 834 O O . LYS A 1 100 ? -23.617 -5.466 37.306 1.00 81.81 100 LYS A O 1
ATOM 839 N N . GLU A 1 101 ? -22.139 -3.909 37.950 1.00 82.75 101 GLU A N 1
ATOM 840 C CA . GLU A 1 101 ? -22.734 -3.636 39.264 1.00 82.75 101 GLU A CA 1
ATOM 841 C C . GLU A 1 101 ? -24.012 -2.775 39.194 1.00 82.75 101 GLU A C 1
ATOM 843 O O . GLU A 1 101 ? -24.588 -2.473 40.240 1.00 82.75 101 GLU A O 1
ATOM 848 N N . ARG A 1 102 ? -24.470 -2.379 37.991 1.00 72.69 102 ARG A N 1
ATOM 849 C CA . ARG A 1 102 ? -25.605 -1.459 37.755 1.00 72.69 102 ARG A CA 1
ATOM 850 C C . ARG A 1 102 ? -25.474 -0.123 38.498 1.00 72.69 102 ARG A C 1
ATOM 852 O O . ARG A 1 102 ? -26.470 0.511 38.840 1.00 72.69 102 ARG A O 1
ATOM 859 N N . LYS A 1 103 ? -24.234 0.289 38.765 1.00 72.56 103 LYS A N 1
ATOM 860 C CA . LYS A 1 103 ? -23.895 1.596 39.346 1.00 72.56 103 LYS A CA 1
ATOM 861 C C . LYS A 1 103 ? -23.615 2.643 38.267 1.00 72.56 103 LYS A C 1
ATOM 863 O O . LYS A 1 103 ? -23.501 3.818 38.598 1.00 72.56 103 LYS A O 1
ATOM 868 N N . ALA A 1 104 ? -23.496 2.212 37.011 1.00 66.12 104 ALA A N 1
ATOM 869 C CA . ALA A 1 104 ? -23.399 3.082 35.849 1.00 66.12 104 ALA A CA 1
ATOM 870 C C . ALA A 1 104 ? -24.792 3.571 35.386 1.00 66.12 104 ALA A C 1
ATOM 872 O O . ALA A 1 104 ? -25.788 2.885 35.644 1.00 66.12 104 ALA A O 1
ATOM 873 N N . PRO A 1 105 ? -24.863 4.732 34.708 1.00 64.69 105 PRO A N 1
ATOM 874 C CA . PRO A 1 105 ? -26.069 5.223 34.044 1.00 64.69 105 PRO A CA 1
ATOM 875 C C . PRO A 1 105 ? -26.713 4.196 33.100 1.00 64.69 105 PRO A C 1
ATOM 877 O O . PRO A 1 105 ? -26.086 3.228 32.653 1.00 64.69 105 PRO A O 1
ATOM 880 N N . LYS A 1 106 ? -28.000 4.403 32.795 1.00 58.00 106 LYS A N 1
ATOM 881 C CA . LYS A 1 106 ? -28.697 3.595 31.784 1.00 58.00 106 LYS A CA 1
ATOM 882 C C . LYS A 1 106 ? -27.982 3.782 30.442 1.00 58.00 106 LYS A C 1
ATOM 884 O O . LYS A 1 106 ? -27.540 4.876 30.146 1.00 58.00 106 LYS A O 1
ATOM 889 N N . ASN A 1 107 ? -27.855 2.708 29.663 1.00 63.78 107 ASN A N 1
ATOM 890 C CA . ASN A 1 107 ? -27.189 2.697 28.352 1.00 63.78 107 ASN A CA 1
ATOM 891 C C . ASN A 1 107 ? -25.679 3.006 28.341 1.00 63.78 107 ASN A C 1
ATOM 893 O O . ASN A 1 107 ? -25.110 3.131 27.262 1.00 63.78 107 ASN A O 1
ATOM 897 N N . SER A 1 108 ? -24.990 3.047 29.489 1.00 66.94 108 SER A N 1
ATOM 898 C CA . SER A 1 108 ? -23.531 3.217 29.497 1.00 66.94 108 SER A CA 1
ATOM 899 C C . SER A 1 108 ? -22.811 2.062 28.793 1.00 66.94 108 SER A C 1
ATOM 901 O O . SER A 1 108 ? -22.820 0.920 29.265 1.00 66.94 108 SER A O 1
ATOM 903 N N . ILE A 1 109 ? -22.141 2.381 27.686 1.00 71.12 109 ILE A N 1
ATOM 904 C CA . ILE A 1 109 ? -21.308 1.448 26.925 1.00 71.12 109 ILE A CA 1
ATOM 905 C C . ILE A 1 109 ? -19.871 1.554 27.452 1.00 71.12 109 ILE A C 1
ATOM 907 O O . ILE A 1 109 ? -19.291 2.641 27.427 1.00 71.12 109 ILE A O 1
ATOM 911 N N . PRO A 1 110 ? -19.271 0.464 27.962 1.00 72.25 110 PRO A N 1
ATOM 912 C CA . PRO A 1 110 ? -17.892 0.510 28.411 1.00 72.25 110 PRO A CA 1
ATOM 913 C C . PRO A 1 110 ? -16.942 0.659 27.211 1.00 72.25 110 PRO A C 1
ATOM 915 O O . PRO A 1 110 ? -17.082 -0.090 26.242 1.00 72.25 110 PRO A O 1
ATOM 918 N N . PRO A 1 111 ? -15.933 1.541 27.290 1.00 78.56 111 PRO A N 1
ATOM 919 C CA . PRO A 1 111 ? -14.945 1.687 26.232 1.00 78.56 111 PRO A CA 1
ATOM 920 C C . PRO A 1 111 ? -14.151 0.391 26.016 1.00 78.56 111 PRO A C 1
ATOM 922 O O . PRO A 1 111 ? -13.919 -0.404 26.942 1.00 78.56 111 PRO A O 1
ATOM 925 N N . ALA A 1 112 ? -13.731 0.176 24.770 1.00 81.56 112 ALA A N 1
ATOM 926 C CA . ALA A 1 112 ? -12.935 -0.980 24.398 1.00 81.56 112 ALA A CA 1
ATOM 927 C C . ALA A 1 112 ? -11.475 -0.825 24.882 1.00 81.56 112 ALA A C 1
ATOM 929 O O . ALA A 1 112 ? -10.894 0.262 24.754 1.00 81.56 112 ALA A O 1
ATOM 930 N N . PRO A 1 113 ? -10.890 -1.876 25.494 1.00 85.50 113 PRO A N 1
ATOM 931 C CA . PRO A 1 113 ? -9.490 -1.879 25.894 1.00 85.50 113 PRO A CA 1
ATOM 932 C C . PRO A 1 113 ? -8.586 -1.996 24.664 1.00 85.50 113 PRO A C 1
ATOM 934 O O . PRO A 1 113 ? -8.896 -2.721 23.729 1.00 85.50 113 PRO A O 1
ATOM 937 N N . ILE A 1 114 ? -7.434 -1.336 24.708 1.00 86.25 114 ILE A N 1
ATOM 938 C CA . ILE A 1 114 ? -6.460 -1.327 23.612 1.00 86.25 114 ILE A CA 1
ATOM 939 C C . ILE A 1 114 ? -5.478 -2.482 23.807 1.00 86.25 114 ILE A C 1
ATOM 941 O O . ILE A 1 114 ? -4.948 -2.657 24.911 1.00 86.25 114 ILE A O 1
ATOM 945 N N . ASP A 1 115 ? -5.189 -3.246 22.754 1.00 85.38 115 ASP A N 1
ATOM 946 C CA . ASP A 1 115 ? -4.114 -4.237 22.796 1.00 85.38 115 ASP A CA 1
ATOM 947 C C . ASP A 1 115 ? -2.739 -3.532 22.828 1.00 85.38 115 ASP A C 1
ATOM 949 O O . ASP A 1 115 ? -2.377 -2.821 21.887 1.00 85.38 115 ASP A O 1
ATOM 953 N N . PRO A 1 116 ? -1.937 -3.707 23.898 1.00 83.06 116 PRO A N 1
ATOM 954 C CA . PRO A 1 116 ? -0.615 -3.095 24.001 1.00 83.06 116 PRO A CA 1
ATOM 955 C C . PRO A 1 116 ? 0.399 -3.596 22.963 1.00 83.06 116 PRO A C 1
ATOM 957 O O . PRO A 1 116 ? 1.437 -2.950 22.811 1.00 83.06 116 PRO A O 1
ATOM 960 N N . LYS A 1 117 ? 0.154 -4.731 22.293 1.00 81.25 117 LYS A N 1
ATOM 961 C CA . LYS A 1 117 ? 1.019 -5.228 21.211 1.00 81.25 117 LYS A CA 1
ATOM 962 C C . LYS A 1 117 ? 0.634 -4.630 19.859 1.00 81.25 117 LYS A C 1
ATOM 964 O O . LYS A 1 117 ? 1.517 -4.153 19.153 1.00 81.25 117 LYS A O 1
ATOM 969 N N . ALA A 1 118 ? -0.660 -4.598 19.542 1.00 81.44 118 ALA A N 1
ATOM 970 C CA . ALA A 1 118 ? -1.167 -4.049 18.282 1.00 81.44 118 ALA A CA 1
ATOM 971 C C . ALA A 1 118 ? -1.066 -2.516 18.183 1.00 81.44 118 ALA A C 1
ATOM 973 O O . ALA A 1 118 ? -1.133 -1.968 17.091 1.00 81.44 118 ALA A O 1
ATOM 974 N N . ILE A 1 119 ? -0.828 -1.807 19.294 1.00 84.31 119 ILE A N 1
ATOM 975 C CA . ILE A 1 119 ? -0.777 -0.335 19.308 1.00 84.31 119 ILE A CA 1
ATOM 976 C C . ILE A 1 119 ? 0.310 0.290 18.418 1.00 84.31 119 ILE A C 1
ATOM 978 O O . ILE A 1 119 ? 0.305 1.494 18.185 1.00 84.31 119 ILE A O 1
ATOM 982 N N . TRP A 1 120 ? 1.283 -0.489 17.955 1.00 84.19 120 TRP A N 1
ATOM 983 C CA . TRP A 1 120 ? 2.343 0.022 17.087 1.00 84.19 120 TRP A CA 1
ATOM 984 C C . TRP A 1 120 ? 1.985 -0.062 15.601 1.00 84.19 120 TRP A C 1
ATOM 986 O O . TRP A 1 120 ? 2.527 0.718 14.823 1.00 84.19 120 TRP A O 1
ATOM 996 N N . GLY A 1 121 ? 1.060 -0.951 15.228 1.00 78.38 121 GLY A N 1
ATOM 997 C CA . GLY A 1 121 ? 0.553 -1.137 13.865 1.00 78.38 121 GLY A CA 1
ATOM 998 C C . GLY A 1 121 ? -0.807 -0.475 13.674 1.00 78.38 121 GLY A C 1
ATOM 999 O O . GLY A 1 121 ? -1.734 -1.129 13.221 1.00 78.38 121 GLY A O 1
ATOM 1000 N N . LEU A 1 122 ? -0.927 0.786 14.098 1.00 78.31 122 LEU A N 1
ATOM 1001 C CA . LEU A 1 122 ? -2.198 1.506 14.108 1.00 78.31 122 LEU A CA 1
ATOM 1002 C C . LEU A 1 122 ? -2.701 1.838 12.704 1.00 78.31 122 LEU A C 1
ATOM 1004 O O . LEU A 1 122 ? -1.999 2.525 11.951 1.00 78.31 122 LEU A O 1
ATOM 1008 N N . ASP A 1 123 ? -3.950 1.477 12.437 1.00 75.50 123 ASP A N 1
ATOM 1009 C CA . ASP A 1 123 ? -4.706 1.873 11.253 1.00 75.50 123 ASP A CA 1
ATOM 1010 C C . ASP A 1 123 ? -5.789 2.920 11.588 1.00 75.50 123 ASP A C 1
ATOM 1012 O O . ASP A 1 123 ? -6.073 3.219 12.755 1.00 75.50 123 ASP A O 1
ATOM 1016 N N . VAL A 1 124 ? -6.371 3.538 10.560 1.00 70.50 124 VAL A N 1
ATOM 1017 C CA . VAL A 1 124 ? -7.428 4.558 10.659 1.00 70.50 124 VAL A CA 1
ATOM 1018 C C . VAL A 1 124 ? -8.702 3.986 11.291 1.00 70.50 124 VAL A C 1
ATOM 1020 O O . VAL A 1 124 ? -9.401 4.698 12.012 1.00 70.50 124 VAL A O 1
ATOM 1023 N N . ASP A 1 125 ? -8.954 2.692 11.096 1.00 68.75 125 ASP A N 1
ATOM 1024 C CA . ASP A 1 125 ? -10.153 2.000 11.578 1.00 68.75 125 ASP A CA 1
ATOM 1025 C C . ASP A 1 125 ? -10.060 1.506 13.029 1.00 68.75 125 ASP A C 1
ATOM 1027 O O . ASP A 1 125 ? -11.044 1.001 13.586 1.00 68.75 125 ASP A O 1
ATOM 1031 N N . ASP A 1 126 ? -8.903 1.665 13.673 1.00 81.38 126 ASP A N 1
ATOM 1032 C CA . ASP A 1 126 ? -8.684 1.128 15.009 1.00 81.38 126 ASP A CA 1
ATOM 1033 C C . ASP A 1 126 ? -9.574 1.777 16.077 1.00 81.38 126 ASP A C 1
ATOM 1035 O O . ASP A 1 126 ? -9.813 2.988 16.124 1.00 81.38 126 ASP A O 1
ATOM 1039 N N . GLU A 1 127 ? -9.997 0.961 17.045 1.00 77.19 127 GLU A N 1
ATOM 1040 C CA . GLU A 1 127 ? -10.895 1.352 18.144 1.00 77.19 127 GLU A CA 1
ATOM 1041 C C . GLU A 1 127 ? -10.347 2.494 19.017 1.00 77.19 127 GLU A C 1
ATOM 1043 O O . GLU A 1 127 ? -11.088 3.178 19.740 1.00 77.19 127 GLU A O 1
ATOM 1048 N N . ILE A 1 128 ? -9.036 2.746 18.949 1.00 81.75 128 ILE A N 1
ATOM 1049 C CA . ILE A 1 128 ? -8.427 3.888 19.621 1.00 81.75 128 ILE A CA 1
ATOM 1050 C C . ILE A 1 128 ? -9.009 5.212 19.125 1.00 81.75 128 ILE A C 1
ATOM 1052 O O . ILE A 1 128 ? -9.016 6.164 19.902 1.00 81.75 128 ILE A O 1
ATOM 1056 N N . TRP A 1 129 ? -9.514 5.305 17.894 1.00 81.38 129 TRP A N 1
ATOM 1057 C CA . TRP A 1 129 ? -10.035 6.542 17.301 1.00 81.38 129 TRP A CA 1
ATOM 1058 C C . TRP A 1 129 ? -11.505 6.811 17.633 1.00 81.38 129 TRP A C 1
ATOM 1060 O O . TRP A 1 129 ? -11.957 7.942 17.510 1.00 81.38 129 TRP A O 1
ATOM 1070 N N . GLN A 1 130 ? -12.225 5.821 18.163 1.00 77.19 130 GLN A N 1
ATOM 1071 C CA . GLN A 1 130 ? -13.643 5.941 18.515 1.00 77.19 130 GLN A CA 1
ATOM 1072 C C . GLN A 1 130 ? -13.817 6.508 19.934 1.00 77.19 130 GLN A C 1
ATOM 1074 O O . GLN A 1 130 ? -13.196 6.000 20.860 1.00 77.19 130 GLN A O 1
ATOM 1079 N N . ASP A 1 131 ? -14.668 7.508 20.168 1.00 73.56 131 ASP A N 1
ATOM 1080 C CA . ASP A 1 131 ? -14.923 8.080 21.514 1.00 73.56 131 ASP A CA 1
ATOM 1081 C C . ASP A 1 131 ? -16.177 7.516 22.214 1.00 73.56 131 ASP A C 1
ATOM 1083 O O . ASP A 1 131 ? -16.723 8.112 23.138 1.00 73.56 131 ASP A O 1
ATOM 1087 N N . VAL A 1 132 ? -16.595 6.302 21.830 1.00 68.56 132 VAL A N 1
ATOM 1088 C CA . VAL A 1 132 ? -17.791 5.625 22.364 1.00 68.56 132 VAL A CA 1
ATOM 1089 C C . VAL A 1 132 ? -17.799 5.600 23.900 1.00 68.56 132 VAL A C 1
ATOM 1091 O O . VAL A 1 132 ? -16.897 5.040 24.529 1.00 68.56 132 VAL A O 1
ATOM 1094 N N . GLY A 1 133 ? -18.850 6.178 24.496 1.00 63.56 133 GLY A N 1
ATOM 1095 C CA . GLY A 1 133 ? -19.087 6.185 25.946 1.00 63.56 133 GLY A CA 1
ATOM 1096 C C . GLY A 1 133 ? -18.251 7.196 26.744 1.00 63.56 133 GLY A C 1
ATOM 1097 O O . GLY A 1 133 ? -18.219 7.106 27.976 1.00 63.56 133 GLY A O 1
ATOM 1098 N N . LEU A 1 134 ? -17.558 8.120 26.064 1.00 66.00 134 LEU A N 1
ATOM 1099 C CA . LEU A 1 134 ? -16.703 9.150 26.673 1.00 66.00 134 LEU A CA 1
ATOM 1100 C C . LEU A 1 134 ? -17.208 10.585 26.486 1.00 66.00 134 LEU A C 1
ATOM 1102 O O . LEU A 1 134 ? -16.597 11.494 27.053 1.00 66.00 134 LEU A O 1
ATOM 1106 N N . ASP A 1 135 ? -18.286 10.783 25.729 1.00 64.56 135 ASP A N 1
ATOM 1107 C CA . ASP A 1 135 ? -18.901 12.096 25.534 1.00 64.56 135 ASP A CA 1
ATOM 1108 C C . ASP A 1 135 ? -19.841 12.454 26.695 1.00 64.56 135 ASP A C 1
ATOM 1110 O O . ASP A 1 135 ? -20.521 11.600 27.266 1.00 64.56 135 ASP A O 1
ATOM 1114 N N . GLU A 1 136 ? -19.811 13.730 27.090 1.00 58.41 136 GLU A N 1
ATOM 1115 C CA . GLU A 1 136 ? -20.579 14.278 28.220 1.00 58.41 136 GLU A CA 1
ATOM 1116 C C . GLU A 1 136 ? -21.982 14.758 27.810 1.00 58.41 136 GLU A C 1
ATOM 1118 O O . GLU A 1 136 ? -22.825 15.006 28.676 1.00 58.41 136 GLU A O 1
ATOM 1123 N N . GLU A 1 137 ? -22.218 14.899 26.505 1.00 55.81 137 GLU A N 1
ATOM 1124 C CA . GLU A 1 137 ? -23.449 15.412 25.910 1.00 55.81 137 GLU A CA 1
ATOM 1125 C C . GLU A 1 137 ? -24.237 14.242 25.297 1.00 55.81 137 GLU A C 1
ATOM 1127 O O . GLU A 1 137 ? -23.701 13.462 24.516 1.00 55.81 137 GLU A O 1
ATOM 1132 N N . ASP A 1 138 ? -25.508 14.137 25.691 1.00 53.34 138 ASP A N 1
ATOM 1133 C CA . ASP A 1 138 ? -26.541 13.225 25.175 1.00 53.34 138 ASP A CA 1
ATOM 1134 C C . ASP A 1 138 ? -26.520 11.752 25.640 1.00 53.34 138 ASP A C 1
ATOM 1136 O O . ASP A 1 138 ? -26.462 10.815 24.850 1.00 53.34 138 ASP A O 1
ATOM 1140 N N . ASP A 1 139 ? -26.728 11.541 26.947 1.00 54.75 139 ASP A N 1
ATOM 1141 C CA . ASP A 1 139 ? -27.061 10.223 27.541 1.00 54.75 139 ASP A CA 1
ATOM 1142 C C . ASP A 1 139 ? -28.513 9.766 27.205 1.00 54.75 139 ASP A C 1
ATOM 1144 O O . ASP A 1 139 ? -28.882 8.612 27.435 1.00 54.75 139 ASP A O 1
ATOM 1148 N N . ASP A 1 140 ? -29.348 10.663 26.652 1.00 57.38 140 ASP A N 1
ATOM 1149 C CA . ASP A 1 140 ? -30.770 10.412 26.343 1.00 57.38 140 ASP A CA 1
ATOM 1150 C C . ASP A 1 140 ? -31.052 10.097 24.859 1.00 57.38 140 ASP A C 1
ATOM 1152 O O . ASP A 1 140 ? -32.154 9.647 24.528 1.00 57.38 140 ASP A O 1
ATOM 1156 N N . THR A 1 141 ? -30.079 10.284 23.961 1.00 64.56 141 THR A N 1
ATOM 1157 C CA . THR A 1 141 ? -30.247 10.004 22.526 1.00 64.56 141 THR A CA 1
ATOM 1158 C C . THR A 1 141 ? -29.661 8.636 22.197 1.00 64.56 141 THR A C 1
ATOM 1160 O O . THR A 1 141 ? -28.514 8.339 22.525 1.00 64.56 141 THR A O 1
ATOM 1163 N N . GLU A 1 142 ? -30.442 7.768 21.549 1.00 67.88 142 GLU A N 1
ATOM 1164 C CA . GLU A 1 142 ? -29.923 6.476 21.101 1.00 67.88 142 GLU A CA 1
ATOM 1165 C C . GLU A 1 142 ? -28.769 6.700 20.102 1.00 67.88 142 GLU A C 1
ATOM 1167 O O . GLU A 1 142 ? -28.959 7.426 19.121 1.00 67.88 142 GLU A O 1
ATOM 1172 N N . PRO A 1 143 ? -27.580 6.102 20.326 1.00 71.19 143 PRO A N 1
ATOM 1173 C CA . PRO A 1 143 ? -26.449 6.283 19.427 1.00 71.19 143 PRO A CA 1
ATOM 1174 C C . PRO A 1 143 ? -26.799 5.872 17.989 1.00 71.19 143 PRO A C 1
ATOM 1176 O O . PRO A 1 143 ? -27.516 4.880 17.806 1.00 71.19 143 PRO A O 1
ATOM 1179 N N . PRO A 1 144 ? -26.267 6.563 16.962 1.00 81.31 144 PRO A N 1
ATOM 1180 C CA . PRO A 1 144 ? -26.479 6.183 15.569 1.00 81.31 144 PRO A CA 1
ATOM 1181 C C . PRO A 1 144 ? -26.139 4.710 15.307 1.00 81.31 144 PRO A C 1
ATOM 1183 O O . PRO A 1 144 ? -25.205 4.161 15.894 1.00 81.31 144 PRO A O 1
ATOM 1186 N N . LEU A 1 145 ? -26.851 4.072 14.374 1.00 82.38 145 LEU A N 1
ATOM 1187 C CA . LEU A 1 145 ? -26.667 2.646 14.069 1.00 82.38 145 LEU A CA 1
ATOM 1188 C C . LEU A 1 145 ? -25.237 2.305 13.629 1.00 82.38 145 LEU A C 1
ATOM 1190 O O . LEU A 1 145 ? -24.712 1.278 14.038 1.00 82.38 145 LEU A O 1
ATOM 1194 N N . TRP A 1 146 ? -24.567 3.188 12.885 1.00 83.06 146 TRP A N 1
ATOM 1195 C CA . TRP A 1 146 ? -23.160 3.000 12.509 1.00 83.06 146 TRP A CA 1
ATOM 1196 C C . TRP A 1 146 ? -22.202 3.011 13.713 1.00 83.06 146 TRP A C 1
ATOM 1198 O O . TRP A 1 146 ? -21.066 2.577 13.583 1.00 83.06 146 TRP A O 1
ATOM 1208 N N . LEU A 1 147 ? -22.629 3.491 14.884 1.00 74.25 147 LEU A N 1
ATOM 1209 C CA . LEU A 1 147 ? -21.827 3.496 16.109 1.00 74.25 147 LEU A CA 1
ATOM 1210 C C . LEU A 1 147 ? -22.144 2.299 17.020 1.00 74.25 147 LEU A C 1
ATOM 1212 O O . LEU A 1 147 ? -21.265 1.824 17.738 1.00 74.25 147 LEU A O 1
ATOM 1216 N N . LYS A 1 148 ? -23.393 1.818 17.000 1.00 75.81 148 LYS A N 1
ATOM 1217 C CA . LYS A 1 148 ? -23.909 0.775 17.904 1.00 75.81 148 LYS A CA 1
ATOM 1218 C C . LYS A 1 148 ? -23.961 -0.625 17.283 1.00 75.81 148 LYS A C 1
ATOM 1220 O O . LYS A 1 148 ? -23.848 -1.604 18.017 1.00 75.81 148 LYS A O 1
ATOM 1225 N N . ASP A 1 149 ? -24.187 -0.729 15.978 1.00 82.50 149 ASP A N 1
ATOM 1226 C CA . ASP A 1 149 ? -24.424 -1.995 15.285 1.00 82.50 149 ASP A CA 1
ATOM 1227 C C . ASP A 1 149 ? -23.186 -2.432 14.491 1.00 82.50 149 ASP A C 1
ATOM 1229 O O . ASP A 1 149 ? -22.784 -1.809 13.504 1.00 82.50 149 ASP A O 1
ATOM 1233 N N . ASP A 1 150 ? -22.584 -3.540 14.920 1.00 82.38 150 ASP A N 1
ATOM 1234 C CA . ASP A 1 150 ? -21.419 -4.146 14.274 1.00 82.38 150 ASP A CA 1
ATOM 1235 C C . ASP A 1 150 ? -21.694 -4.559 12.830 1.00 82.38 150 ASP A C 1
ATOM 1237 O O . ASP A 1 150 ? -20.800 -4.468 11.985 1.00 82.38 150 ASP A O 1
ATOM 1241 N N . THR A 1 151 ? -22.925 -4.970 12.523 1.00 90.25 151 THR A N 1
ATOM 1242 C CA . THR A 1 151 ? -23.309 -5.373 11.167 1.00 90.25 151 THR A CA 1
ATOM 1243 C C . THR A 1 151 ? -23.354 -4.171 10.233 1.00 90.25 151 THR A C 1
ATOM 1245 O O . THR A 1 151 ? -22.836 -4.245 9.121 1.00 90.25 151 THR A O 1
ATOM 1248 N N . VAL A 1 152 ? -23.868 -3.032 10.711 1.00 90.94 152 VAL A N 1
ATOM 1249 C CA . VAL A 1 152 ? -23.875 -1.769 9.962 1.00 90.94 152 VAL A CA 1
ATOM 1250 C C . VAL A 1 152 ? -22.447 -1.280 9.738 1.00 90.94 152 VAL A C 1
ATOM 1252 O O . VAL A 1 152 ? -22.103 -0.925 8.614 1.00 90.94 152 VAL A O 1
ATOM 1255 N N . ARG A 1 153 ? -21.578 -1.333 10.756 1.00 87.31 153 ARG A N 1
ATOM 1256 C CA . ARG A 1 153 ? -20.151 -0.983 10.603 1.00 87.31 153 ARG A CA 1
ATOM 1257 C C . ARG A 1 153 ? -19.443 -1.866 9.588 1.00 87.31 153 ARG A C 1
ATOM 1259 O O . ARG A 1 153 ? -18.728 -1.360 8.727 1.00 87.31 153 ARG A O 1
ATOM 1266 N N . SER A 1 154 ? -19.652 -3.176 9.683 1.00 88.00 154 SER A N 1
ATOM 1267 C CA . SER A 1 154 ? -19.077 -4.132 8.740 1.00 88.00 154 SER A CA 1
ATOM 1268 C C . SER A 1 154 ? -19.594 -3.900 7.322 1.00 88.00 154 SER A C 1
ATOM 1270 O O . SER A 1 154 ? -18.814 -4.002 6.383 1.00 88.00 154 SER A O 1
ATOM 1272 N N . GLY A 1 155 ? -20.878 -3.570 7.162 1.00 95.00 155 GLY A N 1
ATOM 1273 C CA . GLY A 1 155 ? -21.475 -3.254 5.866 1.00 95.00 155 GLY A CA 1
ATOM 1274 C C . GLY A 1 155 ? -20.906 -1.976 5.252 1.00 95.00 155 GLY A C 1
ATOM 1275 O O . GLY A 1 155 ? -20.571 -1.976 4.073 1.00 95.00 155 GLY A O 1
ATOM 1276 N N . ILE A 1 156 ? -20.725 -0.918 6.051 1.00 91.44 156 ILE A N 1
ATOM 1277 C CA . ILE A 1 156 ? -20.092 0.331 5.596 1.00 91.44 156 ILE A CA 1
ATOM 1278 C C . ILE A 1 156 ? -18.655 0.064 5.138 1.00 91.44 156 ILE A C 1
ATOM 1280 O O . ILE A 1 156 ? -18.294 0.484 4.046 1.00 91.44 156 ILE A O 1
ATOM 1284 N N . ARG A 1 157 ? -17.853 -0.669 5.925 1.00 89.31 157 ARG A N 1
ATOM 1285 C CA . ARG A 1 157 ? -16.477 -1.017 5.526 1.00 89.31 157 ARG A CA 1
ATOM 1286 C C . ARG A 1 157 ? -16.441 -1.854 4.254 1.00 89.31 157 ARG A C 1
ATOM 1288 O O . ARG A 1 157 ? -15.653 -1.557 3.374 1.00 89.31 157 ARG A O 1
ATOM 1295 N N . ALA A 1 158 ? -17.306 -2.861 4.140 1.00 94.56 158 ALA A N 1
ATOM 1296 C CA . ALA A 1 158 ? -17.372 -3.695 2.943 1.00 94.56 158 ALA A CA 1
ATOM 1297 C C . ALA A 1 158 ? -17.763 -2.892 1.691 1.00 94.56 158 ALA A C 1
ATOM 1299 O O . ALA A 1 158 ? -17.247 -3.164 0.615 1.00 94.56 158 ALA A O 1
ATOM 1300 N N . MET A 1 159 ? -18.652 -1.905 1.834 1.00 96.19 159 MET A N 1
ATOM 1301 C CA . MET A 1 159 ? -19.036 -1.008 0.743 1.00 96.19 159 MET A CA 1
ATOM 1302 C C . MET A 1 159 ? -17.881 -0.083 0.338 1.00 96.19 159 MET A C 1
ATOM 1304 O O . MET A 1 159 ? -17.561 -0.016 -0.838 1.00 96.19 159 MET A O 1
ATOM 1308 N N . LEU A 1 160 ? -17.186 0.534 1.298 1.00 94.19 160 LEU A N 1
ATOM 1309 C CA . LEU A 1 160 ? -16.013 1.368 1.001 1.00 94.19 160 LEU A CA 1
ATOM 1310 C C . LEU A 1 160 ? -14.850 0.563 0.401 1.00 94.19 160 LEU A C 1
ATOM 1312 O O . LEU A 1 160 ? -14.138 1.062 -0.463 1.00 94.19 160 LEU A O 1
ATOM 1316 N N . GLU A 1 161 ? -14.652 -0.677 0.849 1.00 93.56 161 GLU A N 1
ATOM 1317 C CA . GLU A 1 161 ? -13.652 -1.582 0.278 1.00 93.56 161 GLU A CA 1
ATOM 1318 C C . GLU A 1 161 ? -13.997 -1.934 -1.172 1.00 93.56 161 GLU A C 1
ATOM 1320 O O . GLU A 1 161 ? -13.107 -1.977 -2.017 1.00 93.56 161 GLU A O 1
ATOM 1325 N N . LEU A 1 162 ? -15.283 -2.149 -1.472 1.00 95.75 162 LEU A N 1
ATOM 1326 C CA . LEU A 1 162 ? -15.751 -2.369 -2.837 1.00 95.75 162 LEU A CA 1
ATOM 1327 C C . LEU A 1 162 ? -15.481 -1.140 -3.712 1.00 95.75 162 LEU A C 1
ATOM 1329 O O . LEU A 1 162 ? -14.837 -1.290 -4.746 1.00 95.75 162 LEU A O 1
ATOM 1333 N N . ASP A 1 163 ? -15.886 0.053 -3.268 1.00 95.75 163 ASP A N 1
ATOM 1334 C CA . ASP A 1 163 ? -15.634 1.307 -3.991 1.00 95.75 163 ASP A CA 1
ATOM 1335 C C . ASP A 1 163 ? -14.128 1.492 -4.250 1.00 95.75 163 ASP A C 1
ATOM 1337 O O . ASP A 1 163 ? -13.700 1.818 -5.356 1.00 95.75 163 ASP A O 1
ATOM 1341 N N . ARG A 1 164 ? -13.291 1.193 -3.249 1.00 94.12 164 ARG A N 1
ATOM 1342 C CA . ARG A 1 164 ? -11.832 1.257 -3.378 1.00 94.12 164 ARG A CA 1
ATOM 1343 C C . ARG A 1 164 ? -11.277 0.223 -4.357 1.00 94.12 164 ARG A C 1
ATOM 1345 O O . ARG A 1 164 ? -10.334 0.532 -5.080 1.00 94.12 164 ARG A O 1
ATOM 1352 N N . CYS A 1 165 ? -11.831 -0.990 -4.391 1.00 93.50 165 CYS A N 1
ATOM 1353 C CA . CYS A 1 165 ? -11.458 -1.992 -5.389 1.00 93.50 165 CYS A CA 1
ATOM 1354 C C . CYS A 1 165 ? -11.803 -1.515 -6.804 1.00 93.50 165 CYS A C 1
ATOM 1356 O O . CYS A 1 165 ? -10.994 -1.710 -7.704 1.00 93.50 165 CYS A O 1
ATOM 1358 N N . GLU A 1 166 ? -12.961 -0.880 -6.999 1.00 91.75 166 GLU A N 1
ATOM 1359 C CA . GLU A 1 166 ? -13.367 -0.322 -8.296 1.00 91.75 166 GLU A CA 1
ATOM 1360 C C . GLU A 1 166 ? -12.430 0.815 -8.735 1.00 91.75 166 GLU A C 1
ATOM 1362 O O . GLU A 1 166 ? -11.962 0.832 -9.876 1.00 91.75 166 GLU A O 1
ATOM 1367 N N . GLU A 1 167 ? -12.085 1.733 -7.828 1.00 93.19 167 GLU A N 1
ATOM 1368 C CA . GLU A 1 167 ? -11.102 2.793 -8.094 1.00 93.19 167 GLU A CA 1
ATOM 1369 C C . GLU A 1 167 ? -9.724 2.225 -8.459 1.00 93.19 167 GLU A C 1
ATOM 1371 O O . GLU A 1 167 ? -9.091 2.673 -9.422 1.00 93.19 167 GLU A O 1
ATOM 1376 N N . GLU A 1 168 ? -9.255 1.230 -7.707 1.00 92.88 168 GLU A N 1
ATOM 1377 C CA . GLU A 1 168 ? -7.958 0.599 -7.936 1.00 92.88 168 GLU A CA 1
ATOM 1378 C C . GLU A 1 168 ? -7.951 -0.210 -9.240 1.00 92.88 168 GLU A C 1
ATOM 1380 O O . GLU A 1 168 ? -6.976 -0.163 -9.986 1.00 92.88 168 GLU A O 1
ATOM 1385 N N . GLU A 1 169 ? -9.053 -0.878 -9.589 1.00 89.81 169 GLU A N 1
ATOM 1386 C CA . GLU A 1 169 ? -9.205 -1.556 -10.880 1.00 89.81 169 GLU A CA 1
ATOM 1387 C C . GLU A 1 169 ? -9.049 -0.563 -12.040 1.00 89.81 169 GLU A C 1
ATOM 1389 O O . GLU A 1 169 ? -8.295 -0.814 -12.990 1.00 89.81 169 GLU A O 1
ATOM 1394 N N . VAL A 1 170 ? -9.703 0.598 -11.941 1.00 89.69 170 VAL A N 1
ATOM 1395 C CA . VAL A 1 170 ? -9.578 1.676 -12.927 1.00 89.69 170 VAL A CA 1
ATOM 1396 C C . VAL A 1 170 ? -8.141 2.196 -12.979 1.00 89.69 170 VAL A C 1
ATOM 1398 O O . VAL A 1 170 ? -7.606 2.368 -14.080 1.00 89.69 170 VAL A O 1
ATOM 1401 N N . ARG A 1 171 ? -7.487 2.428 -11.836 1.00 92.19 171 ARG A N 1
ATOM 1402 C CA . ARG A 1 171 ? -6.087 2.883 -11.787 1.00 92.19 171 ARG A CA 1
ATOM 1403 C C . ARG A 1 171 ? -5.148 1.885 -12.463 1.00 92.19 171 ARG A C 1
ATOM 1405 O O . ARG A 1 171 ? -4.433 2.266 -13.391 1.00 92.19 171 ARG A O 1
ATOM 1412 N N . ILE A 1 172 ? -5.191 0.616 -12.061 1.00 90.25 172 ILE A N 1
ATOM 1413 C CA . ILE A 1 172 ? -4.312 -0.427 -12.604 1.00 90.25 172 ILE A CA 1
ATOM 1414 C C . ILE A 1 172 ? -4.538 -0.576 -14.112 1.00 90.25 172 ILE A C 1
ATOM 1416 O O . ILE A 1 172 ? -3.577 -0.760 -14.863 1.00 90.25 172 ILE A O 1
ATOM 1420 N N . PHE A 1 173 ? -5.777 -0.449 -14.596 1.00 88.25 173 PHE A N 1
ATOM 1421 C CA . PHE A 1 173 ? -6.048 -0.455 -16.033 1.00 88.25 173 PHE A CA 1
ATOM 1422 C C . PHE A 1 173 ? -5.323 0.685 -16.770 1.00 88.25 173 PHE A C 1
ATOM 1424 O O . PHE A 1 173 ? -4.696 0.445 -17.809 1.00 88.25 173 PHE A O 1
ATOM 1431 N N . HIS A 1 174 ? -5.366 1.911 -16.239 1.00 89.62 174 HIS A N 1
ATOM 1432 C CA . HIS A 1 174 ? -4.656 3.054 -16.822 1.00 89.62 174 HIS A CA 1
ATOM 1433 C C . HIS A 1 174 ? -3.138 2.849 -16.813 1.00 89.62 174 HIS A C 1
ATOM 1435 O O . HIS A 1 174 ? -2.486 3.101 -17.828 1.00 89.62 174 HIS A O 1
ATOM 1441 N N . GLU A 1 175 ? -2.582 2.336 -15.718 1.00 91.62 175 GLU A N 1
ATOM 1442 C CA . GLU A 1 175 ? -1.151 2.038 -15.603 1.00 91.62 175 GLU A CA 1
ATOM 1443 C C . GLU A 1 175 ? -0.714 0.930 -16.568 1.00 91.62 175 GLU A C 1
ATOM 1445 O O . GLU A 1 175 ? 0.267 1.088 -17.295 1.00 91.62 175 GLU A O 1
ATOM 1450 N N . CYS A 1 176 ? -1.481 -0.160 -16.667 1.00 88.50 176 CYS A N 1
ATOM 1451 C CA . CYS A 1 176 ? -1.233 -1.240 -17.625 1.00 88.50 176 CYS A CA 1
ATOM 1452 C C . CYS A 1 176 ? -1.262 -0.729 -19.067 1.00 88.50 176 CYS A C 1
ATOM 1454 O O . CYS A 1 176 ? -0.444 -1.131 -19.901 1.00 88.50 176 CYS A O 1
ATOM 1456 N N . ARG A 1 177 ? -2.207 0.162 -19.375 1.00 88.50 177 ARG A N 1
ATOM 1457 C CA . ARG A 1 177 ? -2.294 0.813 -20.679 1.00 88.50 177 ARG A CA 1
ATOM 1458 C C . ARG A 1 177 ? -1.054 1.667 -20.940 1.00 88.50 177 ARG A C 1
ATOM 1460 O O . ARG A 1 177 ? -0.439 1.497 -21.991 1.00 88.50 177 ARG A O 1
ATOM 1467 N N . ALA A 1 178 ? -0.673 2.533 -20.005 1.00 90.88 178 ALA A N 1
ATOM 1468 C CA . ALA A 1 178 ? 0.510 3.383 -20.125 1.00 90.88 178 ALA A CA 1
ATOM 1469 C C . ALA A 1 178 ? 1.786 2.553 -20.340 1.00 90.88 178 ALA A C 1
ATOM 1471 O O . ALA A 1 178 ? 2.536 2.826 -21.275 1.00 90.88 178 ALA A O 1
ATOM 1472 N N . LEU A 1 179 ? 1.966 1.480 -19.564 1.00 90.62 179 LEU A N 1
ATOM 1473 C CA . LEU A 1 179 ? 3.073 0.531 -19.709 1.00 90.62 179 LEU A CA 1
ATOM 1474 C C . LEU A 1 179 ? 3.166 -0.056 -21.118 1.00 90.62 179 LEU A C 1
ATOM 1476 O O . LEU A 1 179 ? 4.252 -0.119 -21.695 1.00 90.62 179 LEU A O 1
ATOM 1480 N N . ARG A 1 180 ? 2.033 -0.482 -21.688 1.00 88.44 180 ARG A N 1
ATOM 1481 C CA . ARG A 1 180 ? 2.008 -1.076 -23.032 1.00 88.44 180 ARG A CA 1
ATOM 1482 C C . ARG A 1 180 ? 2.330 -0.073 -24.128 1.00 88.44 180 ARG A C 1
ATOM 1484 O O . ARG A 1 180 ? 3.067 -0.427 -25.042 1.00 88.44 180 ARG A O 1
ATOM 1491 N N . TYR A 1 181 ? 1.790 1.142 -24.048 1.00 91.19 181 TYR A N 1
ATOM 1492 C CA . TYR A 1 181 ? 2.107 2.191 -25.020 1.00 91.19 181 TYR A CA 1
ATOM 1493 C C . TYR A 1 181 ? 3.574 2.589 -24.946 1.00 91.19 181 TYR A C 1
ATOM 1495 O O . TYR A 1 181 ? 4.245 2.582 -25.972 1.00 91.19 181 TYR A O 1
ATOM 1503 N N . TRP A 1 182 ? 4.073 2.847 -23.737 1.00 94.44 182 TRP A N 1
ATOM 1504 C CA . TRP A 1 182 ? 5.460 3.239 -23.530 1.00 94.44 182 TRP A CA 1
ATOM 1505 C C . TRP A 1 182 ? 6.426 2.182 -24.065 1.00 94.44 182 TRP A C 1
ATOM 1507 O O . TRP A 1 182 ? 7.323 2.504 -24.835 1.00 94.44 182 TRP A O 1
ATOM 1517 N N . LEU A 1 183 ? 6.215 0.902 -23.735 1.00 93.19 183 LEU A N 1
ATOM 1518 C CA . LEU A 1 183 ? 7.121 -0.137 -24.216 1.00 93.19 183 LEU A CA 1
ATOM 1519 C C . LEU A 1 183 ? 7.048 -0.308 -25.740 1.00 93.19 183 LEU A C 1
ATOM 1521 O O . LEU A 1 183 ? 8.078 -0.529 -26.369 1.00 93.19 183 LEU A O 1
ATOM 1525 N N . ALA A 1 184 ? 5.855 -0.242 -26.336 1.00 91.38 184 ALA A N 1
ATOM 1526 C CA . ALA A 1 184 ? 5.709 -0.358 -27.785 1.00 91.38 184 ALA A CA 1
ATOM 1527 C C . ALA A 1 184 ? 6.437 0.783 -28.515 1.00 91.38 184 ALA A C 1
ATOM 1529 O O . ALA A 1 184 ? 7.184 0.518 -29.454 1.00 91.38 184 ALA A O 1
ATOM 1530 N N . GLU A 1 185 ? 6.276 2.019 -28.042 1.00 93.50 185 GLU A N 1
ATOM 1531 C CA . GLU A 1 185 ? 6.949 3.198 -28.593 1.00 93.50 185 GLU A CA 1
ATOM 1532 C C . GLU A 1 185 ? 8.472 3.106 -28.436 1.00 93.50 185 GLU A C 1
ATOM 1534 O O . GLU A 1 185 ? 9.202 3.206 -29.420 1.00 93.50 185 GLU A O 1
ATOM 1539 N N . GLU A 1 186 ? 8.967 2.823 -27.228 1.00 94.69 186 GLU A N 1
ATOM 1540 C CA . GLU A 1 186 ? 10.405 2.662 -26.969 1.00 94.69 186 GLU A CA 1
ATOM 1541 C C . GLU A 1 186 ? 11.023 1.552 -27.823 1.00 94.69 186 GLU A C 1
ATOM 1543 O O . GLU A 1 186 ? 12.140 1.681 -28.326 1.00 94.69 186 GLU A O 1
ATOM 1548 N N . TRP A 1 187 ? 10.291 0.456 -28.017 1.00 94.19 187 TRP A N 1
ATOM 1549 C CA . TRP A 1 187 ? 10.738 -0.647 -28.855 1.00 94.19 187 TRP A CA 1
ATOM 1550 C C . TRP A 1 187 ? 10.866 -0.241 -30.326 1.00 94.19 187 TRP A C 1
ATOM 1552 O O . TRP A 1 187 ? 11.872 -0.565 -30.961 1.00 94.19 187 TRP A O 1
ATOM 1562 N N . GLU A 1 188 ? 9.884 0.484 -30.865 1.00 93.31 188 GLU A N 1
ATOM 1563 C CA . GLU A 1 188 ? 9.925 1.005 -32.236 1.00 93.31 188 GLU A CA 1
ATOM 1564 C C . GLU A 1 188 ? 11.056 2.021 -32.432 1.00 93.31 188 GLU A C 1
ATOM 1566 O O . GLU A 1 188 ? 11.765 1.966 -33.444 1.00 93.31 188 GLU A O 1
ATOM 1571 N N . VAL A 1 189 ? 11.281 2.902 -31.454 1.00 95.19 189 VAL A N 1
ATOM 1572 C CA . VAL A 1 189 ? 12.375 3.884 -31.477 1.00 95.19 189 VAL A CA 1
ATOM 1573 C C . VAL A 1 189 ? 13.732 3.184 -31.485 1.00 95.19 189 VAL A C 1
ATOM 1575 O O . VAL A 1 189 ? 14.567 3.482 -32.339 1.00 95.19 189 VAL A O 1
ATOM 1578 N N . VAL A 1 190 ? 13.953 2.215 -30.591 1.00 94.81 190 VAL A N 1
ATOM 1579 C CA . VAL A 1 190 ? 15.211 1.452 -30.548 1.00 94.81 190 VAL A CA 1
ATOM 1580 C C . VAL A 1 190 ? 15.407 0.655 -31.837 1.00 94.81 190 VAL A C 1
ATOM 1582 O O . VAL A 1 190 ? 16.508 0.652 -32.384 1.00 94.81 190 VAL A O 1
ATOM 1585 N N . ALA A 1 191 ? 14.360 0.014 -32.362 1.00 92.50 191 ALA A N 1
ATOM 1586 C CA . ALA A 1 191 ? 14.444 -0.729 -33.618 1.00 92.50 191 ALA A CA 1
ATOM 1587 C C . ALA A 1 191 ? 14.804 0.175 -34.809 1.00 92.50 191 ALA A C 1
ATOM 1589 O O . ALA A 1 191 ? 15.636 -0.208 -35.631 1.00 92.50 191 ALA A O 1
ATOM 1590 N N . SER A 1 192 ? 14.226 1.376 -34.875 1.00 94.38 192 SER A N 1
ATOM 1591 C CA . SER A 1 192 ? 14.518 2.357 -35.928 1.00 94.38 192 SER A CA 1
ATOM 1592 C C . SER A 1 192 ? 15.946 2.892 -35.813 1.00 94.38 192 SER A C 1
ATOM 1594 O O . SER A 1 192 ? 16.688 2.877 -36.792 1.00 94.38 192 SER A O 1
ATOM 1596 N N . ALA A 1 193 ? 16.378 3.265 -34.605 1.00 95.06 193 ALA A N 1
ATOM 1597 C CA . ALA A 1 193 ? 17.742 3.726 -34.352 1.00 95.06 193 ALA A CA 1
ATOM 1598 C C . ALA A 1 193 ? 18.793 2.646 -34.662 1.00 95.06 193 ALA A C 1
ATOM 1600 O O . ALA A 1 193 ? 19.891 2.957 -35.116 1.00 95.06 193 ALA A O 1
ATOM 1601 N N . MET A 1 194 ? 18.467 1.366 -34.441 1.00 93.94 194 MET A N 1
ATOM 1602 C CA . MET A 1 194 ? 19.349 0.256 -34.810 1.00 93.94 194 MET A CA 1
ATOM 1603 C C . MET A 1 194 ? 19.507 0.134 -36.325 1.00 93.94 194 MET A C 1
ATOM 1605 O O . MET A 1 194 ? 20.625 -0.077 -36.783 1.00 93.94 194 MET A O 1
ATOM 1609 N N . ALA A 1 195 ? 18.420 0.286 -37.088 1.00 93.62 195 ALA A N 1
ATOM 1610 C CA . ALA A 1 195 ? 18.480 0.270 -38.548 1.00 93.62 195 ALA A CA 1
ATOM 1611 C C . ALA A 1 195 ? 19.334 1.432 -39.085 1.00 93.62 195 ALA A C 1
ATOM 1613 O O . ALA A 1 195 ? 20.190 1.221 -39.937 1.00 93.62 195 ALA A O 1
ATOM 1614 N N . GLU A 1 196 ? 19.182 2.633 -38.520 1.00 94.06 196 GLU A N 1
ATOM 1615 C CA . GLU A 1 196 ? 20.014 3.788 -38.881 1.00 94.06 196 GLU A CA 1
ATOM 1616 C C . GLU A 1 196 ? 21.491 3.603 -38.500 1.00 94.06 196 GLU A C 1
ATOM 1618 O O . GLU A 1 196 ? 22.381 4.025 -39.238 1.00 94.06 196 GLU A O 1
ATOM 1623 N N . ALA A 1 197 ? 21.782 2.986 -37.352 1.00 92.81 197 ALA A N 1
ATOM 1624 C CA . ALA A 1 197 ? 23.154 2.685 -36.944 1.00 92.81 197 ALA A CA 1
ATOM 1625 C C . ALA A 1 197 ? 23.808 1.642 -37.864 1.00 92.81 197 ALA A C 1
ATOM 1627 O O . ALA A 1 197 ? 25.000 1.754 -38.152 1.00 92.81 197 ALA A O 1
ATOM 1628 N N . ASP A 1 198 ? 23.030 0.665 -38.341 1.00 91.44 198 ASP A N 1
ATOM 1629 C CA . ASP A 1 198 ? 23.471 -0.322 -39.329 1.00 91.44 198 ASP A CA 1
ATOM 1630 C C . ASP A 1 198 ? 23.753 0.329 -40.690 1.00 91.44 198 ASP A C 1
ATOM 1632 O O . ASP A 1 198 ? 24.793 0.057 -41.284 1.00 91.44 198 ASP A O 1
ATOM 1636 N N . ASP A 1 199 ? 22.890 1.239 -41.150 1.00 92.75 199 ASP A N 1
ATOM 1637 C CA . ASP A 1 199 ? 23.092 1.972 -42.407 1.00 92.75 199 ASP A CA 1
ATOM 1638 C C . ASP A 1 199 ? 24.329 2.893 -42.368 1.00 92.75 199 ASP A C 1
ATOM 1640 O O . ASP A 1 199 ? 24.956 3.145 -43.399 1.00 92.75 199 ASP A O 1
ATOM 1644 N N . ASN A 1 200 ? 24.692 3.395 -41.182 1.00 92.06 200 ASN A N 1
ATOM 1645 C CA . ASN A 1 200 ? 25.837 4.285 -40.967 1.00 92.06 200 ASN A CA 1
ATOM 1646 C C . ASN A 1 200 ? 27.130 3.560 -40.532 1.00 92.06 200 ASN A C 1
ATOM 1648 O O . ASN A 1 200 ? 28.126 4.235 -40.260 1.00 92.06 200 ASN A O 1
ATOM 1652 N N . ASP A 1 201 ? 27.129 2.223 -40.446 1.00 92.00 201 ASP A N 1
ATOM 1653 C CA . ASP A 1 201 ? 28.243 1.403 -39.934 1.00 92.00 201 ASP A CA 1
ATOM 1654 C C . ASP A 1 201 ? 28.753 1.842 -38.531 1.00 92.00 201 ASP A C 1
ATOM 1656 O O . ASP A 1 201 ? 29.929 1.671 -38.185 1.00 92.00 201 ASP A O 1
ATOM 1660 N N . ASP A 1 202 ? 27.880 2.396 -37.676 1.00 93.00 202 ASP A N 1
ATOM 1661 C CA . ASP A 1 202 ? 28.239 2.787 -36.304 1.00 93.00 202 ASP A CA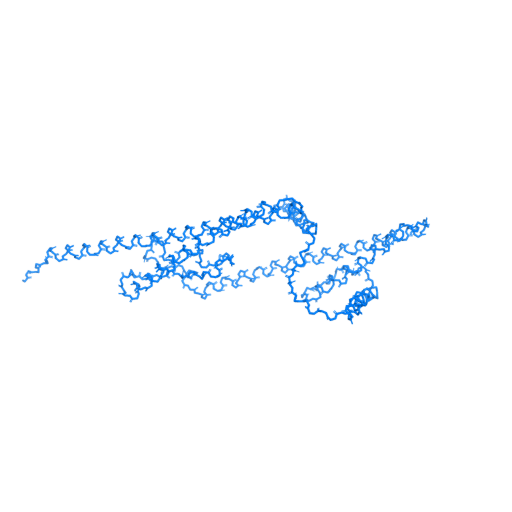 1
ATOM 1662 C C . ASP A 1 202 ? 28.109 1.596 -35.342 1.00 93.00 202 ASP A C 1
ATOM 1664 O O . ASP A 1 202 ? 27.121 1.408 -34.622 1.00 93.00 202 ASP A O 1
ATOM 1668 N N . PHE A 1 203 ? 29.162 0.777 -35.310 1.00 90.81 203 PHE A N 1
ATOM 1669 C CA . PHE A 1 203 ? 29.249 -0.400 -34.443 1.00 90.81 203 PHE A CA 1
ATOM 1670 C C . PHE A 1 203 ? 29.094 -0.077 -32.948 1.00 90.81 203 PHE A C 1
ATOM 1672 O O . PHE A 1 203 ? 28.582 -0.907 -32.190 1.00 90.81 203 PHE A O 1
ATOM 1679 N N . GLY A 1 204 ? 29.545 1.102 -32.508 1.00 91.94 204 GLY A N 1
ATOM 1680 C CA . GLY A 1 204 ? 29.488 1.506 -31.105 1.00 91.94 204 GLY A CA 1
ATOM 1681 C C . GLY A 1 204 ? 28.056 1.790 -30.673 1.00 91.94 204 GLY A C 1
ATOM 1682 O O . GLY A 1 204 ? 27.591 1.247 -29.665 1.00 91.94 204 GLY A O 1
ATOM 1683 N N . LEU A 1 205 ? 27.341 2.582 -31.471 1.00 92.31 205 LEU A N 1
ATOM 1684 C CA . LEU A 1 205 ? 25.934 2.892 -31.241 1.00 92.31 205 LEU A CA 1
ATOM 1685 C C . LEU A 1 205 ? 25.062 1.637 -31.345 1.00 92.31 205 LEU A C 1
ATOM 1687 O O . LEU A 1 205 ? 24.250 1.380 -30.453 1.00 92.31 205 LEU A O 1
ATOM 1691 N N . ARG A 1 206 ? 25.289 0.798 -32.363 1.00 92.88 206 ARG A N 1
ATOM 1692 C CA . ARG A 1 206 ? 24.572 -0.474 -32.537 1.00 92.88 206 ARG A CA 1
ATOM 1693 C C . ARG A 1 206 ? 24.688 -1.376 -31.308 1.00 92.88 206 ARG A C 1
ATOM 1695 O O . ARG A 1 206 ? 23.688 -1.936 -30.862 1.00 92.88 206 ARG A O 1
ATOM 1702 N N . HIS A 1 207 ? 25.888 -1.515 -30.741 1.00 92.75 207 HIS A N 1
ATOM 1703 C CA . HIS A 1 207 ? 26.093 -2.329 -29.542 1.00 92.75 207 HIS A CA 1
ATOM 1704 C C . HIS A 1 207 ? 25.290 -1.799 -28.342 1.00 92.75 207 HIS A C 1
ATOM 1706 O O . HIS A 1 207 ? 24.649 -2.579 -27.637 1.00 92.75 207 HIS A O 1
ATOM 1712 N N . GLN A 1 208 ? 25.288 -0.481 -28.117 1.00 95.56 208 GLN A N 1
ATOM 1713 C CA . GLN A 1 208 ? 24.517 0.129 -27.024 1.00 95.56 208 GLN A CA 1
ATOM 1714 C C . GLN A 1 208 ? 23.007 -0.052 -27.216 1.00 95.56 208 GLN A C 1
ATOM 1716 O O . GLN A 1 208 ? 22.299 -0.403 -26.273 1.00 95.56 208 GLN A O 1
ATOM 1721 N N . LEU A 1 209 ? 22.516 0.114 -28.445 1.00 94.38 209 LEU A N 1
ATOM 1722 C CA . LEU A 1 209 ? 21.108 -0.109 -28.770 1.00 94.38 209 LEU A CA 1
ATOM 1723 C C . LEU A 1 209 ? 20.702 -1.578 -28.598 1.00 94.38 209 LEU A C 1
ATOM 1725 O O . LEU A 1 209 ? 19.610 -1.854 -28.105 1.00 94.38 209 LEU A O 1
ATOM 1729 N N . GLN A 1 210 ? 21.591 -2.525 -28.914 1.00 93.25 210 GLN A N 1
ATOM 1730 C CA . GLN A 1 210 ? 21.354 -3.944 -28.652 1.00 93.25 210 GLN A CA 1
ATOM 1731 C C . GLN A 1 210 ? 21.231 -4.225 -27.149 1.00 93.25 210 GLN A C 1
ATOM 1733 O O . GLN A 1 210 ? 20.324 -4.950 -26.740 1.00 93.25 210 GLN A O 1
ATOM 1738 N N . LEU A 1 211 ? 22.097 -3.633 -26.318 1.00 92.81 211 LEU A N 1
ATOM 1739 C CA . LEU A 1 211 ? 21.999 -3.767 -24.864 1.00 92.81 211 LEU A CA 1
ATOM 1740 C C . LEU A 1 211 ? 20.656 -3.221 -24.363 1.00 92.81 211 LEU A C 1
ATOM 1742 O O . LEU A 1 211 ? 19.912 -3.940 -23.692 1.00 92.81 211 LEU A O 1
ATOM 1746 N N . ARG A 1 212 ? 20.281 -2.013 -24.796 1.00 93.75 212 ARG A N 1
ATOM 1747 C CA . ARG A 1 212 ? 18.987 -1.407 -24.462 1.00 93.75 212 ARG A CA 1
ATOM 1748 C C . ARG A 1 212 ? 17.808 -2.284 -24.890 1.00 93.75 212 ARG A C 1
ATOM 1750 O O . ARG A 1 212 ? 16.873 -2.483 -24.118 1.00 93.75 212 ARG A O 1
ATOM 1757 N N . ARG A 1 213 ? 17.861 -2.870 -26.088 1.00 92.12 213 ARG A N 1
ATOM 1758 C CA . ARG A 1 213 ? 16.841 -3.805 -26.586 1.00 92.12 213 ARG A CA 1
ATOM 1759 C C . ARG A 1 213 ? 16.711 -5.035 -25.684 1.00 92.12 213 ARG A C 1
ATOM 1761 O O . ARG A 1 213 ? 15.597 -5.449 -25.373 1.00 92.12 213 ARG A O 1
ATOM 1768 N N . THR A 1 214 ? 17.824 -5.604 -25.214 1.00 90.81 214 THR A N 1
ATOM 1769 C CA . THR A 1 214 ? 17.779 -6.746 -24.281 1.00 90.81 214 THR A CA 1
ATOM 1770 C C . THR A 1 214 ? 17.177 -6.382 -22.923 1.00 90.81 214 THR A C 1
ATOM 1772 O O . THR A 1 214 ? 16.408 -7.173 -22.373 1.00 90.81 214 THR A O 1
ATOM 1775 N N . GLU A 1 215 ? 17.450 -5.183 -22.401 1.00 91.38 215 GLU A N 1
ATOM 1776 C CA . GLU A 1 215 ? 16.821 -4.677 -21.172 1.00 91.38 215 GLU A CA 1
ATOM 1777 C C . GLU A 1 215 ? 15.306 -4.528 -21.335 1.00 91.38 215 GLU A C 1
ATOM 1779 O O . GLU A 1 215 ? 14.547 -4.999 -20.487 1.00 91.38 215 GLU A O 1
ATOM 1784 N N . LEU A 1 216 ? 14.855 -3.941 -22.450 1.00 92.81 216 LEU A N 1
ATOM 1785 C CA . LEU A 1 216 ? 13.429 -3.802 -22.756 1.00 92.81 216 LEU A 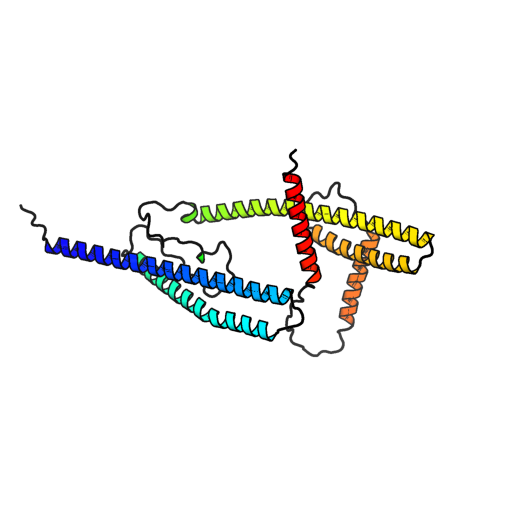CA 1
ATOM 1786 C C . LEU A 1 216 ? 12.734 -5.170 -22.852 1.00 92.81 216 LEU A C 1
ATOM 1788 O O . LEU A 1 216 ? 11.619 -5.321 -22.355 1.00 92.81 216 LEU A O 1
ATOM 1792 N N . CYS A 1 217 ? 13.391 -6.196 -23.407 1.00 90.56 217 CYS A N 1
ATOM 1793 C CA . CYS A 1 217 ? 12.856 -7.563 -23.401 1.00 90.56 217 CYS A CA 1
ATOM 1794 C C . CYS A 1 217 ? 12.707 -8.142 -21.989 1.00 90.56 217 CYS A C 1
ATOM 1796 O O . CYS A 1 217 ? 11.689 -8.772 -21.696 1.00 90.56 217 CYS A O 1
ATOM 1798 N N . LYS A 1 218 ? 13.697 -7.943 -21.110 1.00 89.50 218 LYS A N 1
ATOM 1799 C CA . LYS A 1 218 ? 13.631 -8.399 -19.707 1.00 89.50 218 LYS A CA 1
ATOM 1800 C C . LYS A 1 218 ? 12.478 -7.730 -18.969 1.00 89.50 218 LYS A C 1
ATOM 1802 O O . LYS A 1 218 ? 11.686 -8.400 -18.307 1.00 89.50 218 LYS A O 1
ATOM 1807 N N . LEU A 1 219 ? 12.345 -6.421 -19.154 1.00 90.94 219 LEU A N 1
ATOM 1808 C CA . LEU A 1 219 ? 11.274 -5.617 -18.580 1.00 90.94 219 LEU A CA 1
ATOM 1809 C C . LEU A 1 219 ? 9.896 -6.059 -19.093 1.00 90.94 219 LEU A C 1
ATOM 1811 O O . LEU A 1 219 ? 8.969 -6.283 -18.321 1.00 90.94 219 LEU A O 1
ATOM 1815 N N . CYS A 1 220 ? 9.777 -6.304 -20.397 1.00 90.69 220 CYS A N 1
ATOM 1816 C CA . CYS A 1 220 ? 8.574 -6.869 -20.999 1.00 90.69 220 CYS A CA 1
ATOM 1817 C C . CYS A 1 220 ? 8.221 -8.243 -20.407 1.00 90.69 220 CYS A C 1
ATOM 1819 O O . CYS A 1 220 ? 7.059 -8.530 -20.100 1.00 90.69 220 CYS A O 1
ATOM 1821 N N . ALA A 1 221 ? 9.213 -9.113 -20.207 1.00 88.12 221 ALA A N 1
ATOM 1822 C CA . ALA A 1 221 ? 9.002 -10.438 -19.639 1.00 88.12 221 ALA A CA 1
ATOM 1823 C C . ALA A 1 221 ? 8.502 -10.381 -18.185 1.00 88.12 221 ALA A C 1
ATOM 1825 O O . ALA A 1 221 ? 7.624 -11.180 -17.831 1.00 88.12 221 ALA A O 1
ATOM 1826 N N . SER A 1 222 ? 9.009 -9.449 -17.370 1.00 88.19 222 SER A N 1
ATOM 1827 C CA . SER A 1 222 ? 8.566 -9.255 -15.984 1.00 88.19 222 SER A CA 1
ATOM 1828 C C . SER A 1 222 ? 7.165 -8.638 -15.924 1.00 88.19 222 SER A C 1
ATOM 1830 O O . SER A 1 222 ? 6.269 -9.214 -15.300 1.00 88.19 222 SER A O 1
ATOM 1832 N N . TRP A 1 223 ? 6.921 -7.551 -16.659 1.00 89.44 223 TRP A N 1
ATOM 1833 C CA . TRP A 1 223 ? 5.630 -6.858 -16.691 1.00 89.44 223 TRP A CA 1
ATOM 1834 C C . TRP A 1 223 ? 4.508 -7.725 -17.259 1.00 89.44 223 TRP A C 1
ATOM 1836 O O . TRP A 1 223 ? 3.432 -7.817 -16.671 1.00 89.44 223 TRP A O 1
ATOM 1846 N N . SER A 1 224 ? 4.761 -8.451 -18.350 1.00 84.88 224 SER A N 1
ATOM 1847 C CA . SER A 1 224 ? 3.776 -9.388 -18.911 1.00 84.88 224 SER A CA 1
ATOM 1848 C C . SER A 1 224 ? 3.427 -10.532 -17.956 1.00 84.88 224 SER A C 1
ATOM 1850 O O . SER A 1 224 ? 2.344 -11.106 -18.061 1.00 84.88 224 SER A O 1
ATOM 1852 N N . THR A 1 225 ? 4.319 -10.879 -17.024 1.00 85.06 225 THR A N 1
ATOM 1853 C CA . THR A 1 225 ? 4.038 -11.874 -15.982 1.00 85.06 225 THR A CA 1
ATOM 1854 C C . THR A 1 225 ? 3.168 -11.274 -14.882 1.00 85.06 225 THR A C 1
ATOM 1856 O O . THR A 1 225 ? 2.174 -11.894 -14.511 1.00 85.06 225 THR A O 1
ATOM 1859 N N . ALA A 1 226 ? 3.483 -10.058 -14.426 1.00 85.75 226 ALA A N 1
ATOM 1860 C CA . ALA A 1 226 ? 2.701 -9.344 -13.416 1.00 85.75 226 ALA A CA 1
ATOM 1861 C C . ALA A 1 226 ? 1.259 -9.061 -13.879 1.00 85.75 226 ALA A C 1
ATOM 1863 O O . ALA A 1 226 ? 0.313 -9.250 -13.120 1.00 85.75 226 ALA A O 1
ATOM 1864 N N . ILE A 1 227 ? 1.076 -8.691 -15.151 1.00 85.00 227 ILE A N 1
ATOM 1865 C CA . ILE A 1 227 ? -0.231 -8.290 -15.701 1.00 85.00 227 ILE A CA 1
ATOM 1866 C C . ILE A 1 227 ? -1.098 -9.498 -16.108 1.00 85.00 227 ILE A C 1
ATOM 1868 O O . ILE A 1 227 ? -2.317 -9.383 -16.220 1.00 85.00 227 ILE A O 1
ATOM 1872 N N . ARG A 1 228 ? -0.514 -10.691 -16.298 1.00 81.88 228 ARG A N 1
ATOM 1873 C CA . ARG A 1 228 ? -1.238 -11.887 -16.784 1.00 81.88 228 ARG A CA 1
ATOM 1874 C C . ARG A 1 228 ? -2.428 -12.287 -15.908 1.00 81.88 228 ARG A C 1
ATOM 1876 O O . ARG A 1 228 ? -3.380 -12.867 -16.420 1.00 81.88 228 ARG A O 1
ATOM 1883 N N . GLY A 1 229 ? -2.344 -12.043 -14.602 1.00 78.12 229 GLY A N 1
ATOM 1884 C CA . GLY A 1 229 ? -3.371 -12.439 -13.638 1.00 78.12 229 GLY A CA 1
ATOM 1885 C C . GLY A 1 229 ? -4.566 -11.493 -13.556 1.00 78.12 229 GLY A C 1
ATOM 1886 O O . GLY A 1 229 ? -5.503 -11.794 -12.822 1.00 78.12 229 GLY A O 1
ATOM 1887 N N . ILE A 1 230 ? -4.539 -10.361 -14.264 1.00 79.88 230 ILE A N 1
ATOM 1888 C CA . ILE A 1 230 ? -5.500 -9.288 -14.036 1.00 79.88 230 ILE A CA 1
ATOM 1889 C C . ILE A 1 230 ? -6.648 -9.366 -15.063 1.00 79.88 230 ILE A C 1
ATOM 1891 O O . ILE A 1 230 ? -6.373 -9.490 -16.259 1.00 79.88 230 ILE A O 1
ATOM 1895 N N . PRO A 1 231 ? -7.932 -9.332 -14.642 1.00 69.25 231 PRO A N 1
ATOM 1896 C CA . PRO A 1 231 ? -9.080 -9.716 -15.478 1.00 69.25 231 PRO A CA 1
ATOM 1897 C C . PRO A 1 231 ? -9.479 -8.705 -16.572 1.00 69.25 231 PRO A C 1
ATOM 1899 O O . PRO A 1 231 ? -10.581 -8.788 -17.118 1.00 69.25 231 PRO A O 1
ATOM 1902 N N . PHE A 1 232 ? -8.611 -7.761 -16.935 1.00 71.81 232 PHE A N 1
ATOM 1903 C CA . PHE A 1 232 ? -8.936 -6.743 -17.928 1.00 71.81 232 PHE A CA 1
ATOM 1904 C C . PHE A 1 232 ? -8.985 -7.312 -19.345 1.00 71.81 232 PHE A C 1
ATOM 1906 O O . PHE A 1 232 ? -8.114 -8.076 -19.774 1.00 71.81 232 PHE A O 1
ATOM 1913 N N . LYS A 1 233 ? -9.925 -6.810 -20.147 1.00 67.75 233 LYS A N 1
ATOM 1914 C CA . LYS A 1 233 ? -9.837 -6.938 -21.601 1.00 67.75 233 LYS A CA 1
ATOM 1915 C C . LYS A 1 233 ? -8.775 -5.974 -22.115 1.00 67.75 233 LYS A C 1
ATOM 1917 O O . LYS A 1 233 ? -9.055 -4.814 -22.388 1.00 67.75 233 LYS A O 1
ATOM 1922 N N . LEU A 1 234 ? -7.557 -6.473 -22.301 1.00 67.75 234 LEU A N 1
ATOM 1923 C CA . LEU A 1 234 ? -6.468 -5.758 -22.983 1.00 67.75 234 LEU A CA 1
ATOM 1924 C C . LEU A 1 234 ? -6.692 -5.664 -24.514 1.00 67.75 234 LEU A C 1
ATOM 1926 O O . LEU A 1 234 ? -5.735 -5.533 -25.280 1.00 67.75 234 LEU A O 1
ATOM 1930 N N . GLU A 1 235 ? -7.942 -5.789 -24.969 1.00 68.25 235 GLU A N 1
ATOM 1931 C CA . GLU A 1 235 ? -8.336 -5.712 -26.374 1.00 68.25 235 GLU A CA 1
ATOM 1932 C C . GLU A 1 235 ? -8.096 -4.287 -26.897 1.00 68.25 235 GLU A C 1
ATOM 1934 O O . GLU A 1 235 ? -8.468 -3.306 -26.260 1.00 68.25 235 GLU A O 1
ATOM 1939 N N . GLY A 1 236 ? -7.447 -4.165 -28.058 1.00 72.38 236 GLY A N 1
ATOM 1940 C CA . GLY A 1 236 ? -7.150 -2.870 -28.683 1.00 72.38 236 GLY A CA 1
ATOM 1941 C C . GLY A 1 236 ? -5.864 -2.181 -28.212 1.00 72.38 236 GLY A C 1
ATOM 1942 O O . GLY A 1 236 ? -5.550 -1.105 -28.715 1.00 72.38 236 GLY A O 1
ATOM 1943 N N . LEU A 1 237 ? -5.095 -2.783 -27.296 1.00 78.31 237 LEU A N 1
ATOM 1944 C CA . LEU A 1 237 ? -3.768 -2.280 -26.921 1.00 78.31 237 LEU A CA 1
ATOM 1945 C C . LEU A 1 237 ? -2.691 -2.735 -27.918 1.00 78.31 237 LEU A C 1
ATOM 1947 O O . LEU A 1 237 ? -2.789 -3.848 -28.449 1.00 78.31 237 LEU A O 1
ATOM 1951 N N . PRO A 1 238 ? -1.645 -1.916 -28.152 1.00 81.31 238 PRO A N 1
ATOM 1952 C CA . PRO A 1 238 ? -0.554 -2.283 -29.049 1.00 81.31 238 PRO A CA 1
ATOM 1953 C C . PRO A 1 238 ? 0.132 -3.566 -28.564 1.00 81.31 238 PRO A C 1
ATOM 1955 O O . PRO A 1 238 ? 0.164 -3.822 -27.350 1.00 81.31 238 PRO A O 1
ATOM 1958 N N . PRO A 1 239 ? 0.657 -4.408 -29.472 1.00 81.50 239 PRO A N 1
ATOM 1959 C CA . PRO A 1 239 ? 1.400 -5.600 -29.081 1.00 81.50 239 PRO A CA 1
ATOM 1960 C C . PRO A 1 239 ? 2.581 -5.219 -28.182 1.00 81.50 239 PRO A C 1
ATOM 1962 O O . PRO A 1 239 ? 3.121 -4.120 -28.270 1.00 81.50 239 PRO A O 1
ATOM 1965 N N . TRP A 1 240 ? 2.973 -6.136 -27.299 1.00 74.06 240 TRP A N 1
ATOM 1966 C CA . TRP A 1 240 ? 4.245 -6.020 -26.597 1.00 74.06 240 TRP A CA 1
ATOM 1967 C C . TRP A 1 240 ? 5.329 -6.077 -27.677 1.00 74.06 240 TRP A C 1
ATOM 1969 O O . TRP A 1 240 ? 5.463 -7.118 -28.302 1.00 74.06 240 TRP A O 1
ATOM 1979 N N . GLY A 1 241 ? 6.005 -4.961 -27.965 1.00 81.31 241 GLY A N 1
ATOM 1980 C CA . GLY A 1 241 ? 6.914 -4.817 -29.115 1.00 81.31 241 GLY A CA 1
ATOM 1981 C C . GLY A 1 241 ? 7.809 -6.034 -29.435 1.00 81.31 241 GLY A C 1
ATOM 1982 O O . GLY A 1 241 ? 7.886 -6.406 -30.610 1.00 81.31 241 GLY A O 1
ATOM 1983 N N . PRO A 1 242 ? 8.442 -6.692 -28.437 1.00 84.12 242 PRO A N 1
ATOM 1984 C CA . PRO A 1 242 ? 9.214 -7.916 -28.652 1.00 84.12 242 PRO A CA 1
ATOM 1985 C C . PRO A 1 242 ? 8.370 -9.108 -29.115 1.00 84.12 242 PRO A C 1
ATOM 1987 O O . PRO A 1 242 ? 7.273 -9.356 -28.617 1.00 84.12 242 PRO A O 1
ATOM 1990 N N . SER A 1 243 ? 8.932 -9.932 -29.996 1.00 81.88 243 SER A N 1
ATOM 1991 C CA . SER A 1 243 ? 8.301 -11.191 -30.403 1.00 81.88 243 SER A CA 1
ATOM 1992 C C . SER A 1 243 ? 8.245 -12.221 -29.262 1.00 81.88 243 SER A C 1
ATOM 1994 O O . SER A 1 243 ? 9.086 -12.248 -28.360 1.00 81.88 243 SER A O 1
ATOM 1996 N N . ASP A 1 244 ? 7.288 -13.151 -29.337 1.00 75.19 244 ASP A N 1
ATOM 1997 C CA . ASP A 1 244 ? 7.166 -14.257 -28.373 1.00 75.19 244 ASP A CA 1
ATOM 1998 C C . ASP A 1 244 ? 8.405 -15.170 -28.331 1.00 75.19 244 ASP A C 1
ATOM 2000 O O . ASP A 1 244 ? 8.624 -15.874 -27.340 1.00 75.19 244 ASP A O 1
ATOM 2004 N N . ASP A 1 245 ? 9.205 -15.198 -29.398 1.00 74.88 245 ASP A N 1
ATOM 2005 C CA . ASP A 1 245 ? 10.478 -15.919 -29.447 1.00 74.88 245 ASP A CA 1
ATOM 2006 C C . ASP A 1 245 ? 11.579 -15.166 -28.681 1.00 74.88 245 ASP A C 1
ATOM 2008 O O . ASP A 1 245 ? 12.270 -15.776 -27.862 1.00 74.88 245 ASP A O 1
ATOM 2012 N N . GLU A 1 246 ? 11.686 -13.840 -28.851 1.00 77.38 246 GLU A N 1
ATOM 2013 C CA . GLU A 1 246 ? 12.625 -12.987 -28.098 1.00 77.38 246 GLU A CA 1
ATOM 2014 C C . GLU A 1 246 ? 12.327 -13.021 -26.591 1.00 77.38 246 GLU A C 1
ATOM 2016 O O . GLU A 1 246 ? 13.238 -13.150 -25.770 1.00 77.38 246 GLU A O 1
ATOM 2021 N N . LEU A 1 247 ? 11.047 -13.000 -26.210 1.00 78.62 247 LEU A N 1
ATOM 2022 C CA . LEU A 1 247 ? 10.638 -13.110 -24.807 1.00 78.62 247 LEU A CA 1
ATOM 2023 C C . LEU A 1 247 ? 10.913 -14.496 -24.220 1.00 78.62 247 LEU A C 1
ATOM 2025 O O . LEU A 1 247 ? 11.223 -14.616 -23.033 1.00 78.62 247 LEU A O 1
ATOM 2029 N N . ARG A 1 248 ? 10.797 -15.561 -25.023 1.00 75.62 248 ARG A N 1
ATOM 2030 C CA . ARG A 1 248 ? 11.146 -16.919 -24.586 1.00 75.62 248 ARG A CA 1
ATOM 2031 C C . ARG A 1 248 ? 12.645 -17.068 -24.370 1.00 75.62 248 ARG A C 1
ATOM 2033 O O . ARG A 1 248 ? 13.021 -17.627 -23.343 1.00 75.62 248 ARG A O 1
ATOM 2040 N N . ALA A 1 249 ? 13.464 -16.551 -25.284 1.00 76.75 249 ALA A N 1
ATOM 2041 C CA . ALA A 1 249 ? 14.919 -16.584 -25.171 1.00 76.75 249 ALA A CA 1
ATOM 2042 C C . ALA A 1 249 ? 15.396 -15.887 -23.888 1.00 76.75 249 ALA A C 1
ATOM 2044 O O . ALA A 1 249 ? 16.074 -16.504 -23.074 1.00 76.75 249 ALA A O 1
ATOM 2045 N N . VAL A 1 250 ? 14.916 -14.669 -23.620 1.00 79.06 250 VAL A N 1
ATOM 2046 C CA . VAL A 1 250 ? 15.288 -13.928 -22.403 1.00 79.06 250 VAL A CA 1
ATOM 2047 C C . VAL A 1 250 ? 14.834 -14.636 -21.122 1.00 79.06 250 VAL A C 1
ATOM 2049 O O . VAL A 1 250 ? 15.580 -14.705 -20.149 1.00 79.06 250 VAL A O 1
ATOM 2052 N N . ARG A 1 251 ? 13.639 -15.241 -21.116 1.00 77.00 251 ARG A N 1
ATOM 2053 C CA . ARG A 1 251 ? 13.163 -16.037 -19.969 1.00 77.00 251 ARG A CA 1
ATOM 2054 C C . ARG A 1 251 ? 13.987 -17.304 -19.730 1.00 77.00 251 ARG A C 1
ATOM 2056 O O . ARG A 1 251 ? 14.034 -17.780 -18.598 1.00 77.00 251 ARG A O 1
ATOM 2063 N N . LEU A 1 252 ? 14.553 -17.896 -20.780 1.00 74.81 252 LEU A N 1
ATOM 2064 C CA . LEU A 1 252 ? 15.464 -19.036 -20.682 1.00 74.81 252 LEU A CA 1
ATOM 2065 C C . LEU A 1 252 ? 16.823 -18.586 -20.145 1.00 74.81 252 LEU A C 1
ATOM 2067 O O . LEU A 1 252 ? 17.332 -19.223 -19.229 1.00 74.81 252 LEU A O 1
ATOM 2071 N N . ASP A 1 253 ? 17.347 -17.463 -20.628 1.00 72.88 253 ASP A N 1
ATOM 2072 C CA . ASP A 1 253 ? 18.618 -16.900 -20.168 1.00 72.88 253 ASP A CA 1
ATOM 2073 C C . ASP A 1 253 ? 18.565 -16.488 -18.692 1.00 72.88 253 ASP A C 1
ATOM 2075 O O . ASP A 1 253 ? 19.467 -16.835 -17.933 1.00 72.88 253 ASP A O 1
ATOM 2079 N N . ASP A 1 254 ? 17.478 -15.856 -18.238 1.00 70.38 254 ASP A N 1
ATOM 2080 C CA . ASP A 1 254 ? 17.288 -15.512 -16.821 1.00 70.38 254 ASP A CA 1
ATOM 2081 C C . ASP A 1 254 ? 17.179 -16.759 -15.926 1.00 70.38 254 ASP A C 1
ATOM 2083 O O . ASP A 1 254 ? 17.645 -16.759 -14.786 1.00 70.38 254 ASP A O 1
ATOM 2087 N N . LYS A 1 255 ? 16.560 -17.842 -16.419 1.00 70.12 255 LYS A N 1
ATOM 2088 C CA . LYS A 1 255 ? 16.506 -19.123 -15.694 1.00 70.12 255 LYS A CA 1
ATOM 2089 C C . LYS A 1 255 ? 17.877 -19.779 -15.635 1.00 70.12 255 LYS A C 1
ATOM 2091 O O . LYS A 1 255 ? 18.273 -20.215 -14.561 1.00 70.12 255 LYS A O 1
ATOM 2096 N N . ASN A 1 256 ? 18.586 -19.801 -16.761 1.00 69.00 256 ASN A N 1
ATOM 2097 C CA . ASN A 1 256 ? 19.920 -20.373 -16.873 1.00 69.00 256 ASN A CA 1
ATOM 2098 C C . ASN A 1 256 ? 20.917 -19.618 -15.985 1.00 69.00 256 ASN A C 1
ATOM 2100 O O . ASN A 1 256 ? 21.687 -20.253 -15.273 1.00 69.00 256 ASN A O 1
ATOM 2104 N N . ALA A 1 257 ? 20.855 -18.284 -15.949 1.00 67.06 257 ALA A N 1
ATOM 2105 C CA . ALA A 1 257 ? 21.660 -17.455 -15.054 1.00 67.06 257 ALA A CA 1
ATOM 2106 C C . ALA A 1 257 ? 21.387 -17.768 -13.573 1.00 67.06 257 ALA A C 1
ATOM 2108 O O . ALA A 1 257 ? 22.322 -17.865 -12.784 1.00 67.06 257 ALA A O 1
ATOM 2109 N N . LYS A 1 258 ? 20.120 -17.996 -13.200 1.00 66.31 258 LYS A N 1
ATOM 2110 C CA . LYS A 1 258 ? 19.738 -18.392 -11.833 1.00 66.31 258 LYS A CA 1
ATOM 2111 C C . LYS A 1 258 ? 20.191 -19.807 -11.462 1.00 66.31 258 LYS A C 1
ATOM 2113 O O . LYS A 1 258 ? 20.557 -20.026 -10.315 1.00 66.31 258 LYS A O 1
ATOM 2118 N N . THR A 1 259 ? 20.184 -20.761 -12.395 1.00 59.25 259 THR A N 1
ATOM 2119 C CA . THR A 1 259 ? 20.745 -22.106 -12.160 1.00 59.25 259 THR A CA 1
ATOM 2120 C C . THR A 1 259 ? 22.266 -22.090 -12.079 1.00 59.25 259 THR A C 1
ATOM 2122 O O . THR A 1 259 ? 22.812 -22.703 -11.178 1.00 59.25 259 THR A O 1
ATOM 2125 N N . VAL A 1 260 ? 22.950 -21.328 -12.937 1.00 56.75 260 VAL A N 1
ATOM 2126 C CA . VAL A 1 260 ? 24.416 -21.207 -12.893 1.00 56.75 260 VAL A CA 1
ATOM 2127 C C . VAL A 1 260 ? 24.877 -20.523 -11.606 1.00 56.75 260 VAL A C 1
ATOM 2129 O O . VAL A 1 260 ? 25.870 -20.946 -11.036 1.00 56.75 260 VAL A O 1
ATOM 2132 N N . ALA A 1 261 ? 24.152 -19.518 -11.105 1.00 55.69 261 ALA A N 1
ATOM 2133 C CA . ALA A 1 261 ? 24.443 -18.927 -9.797 1.00 55.69 261 ALA A CA 1
ATOM 2134 C C . ALA A 1 261 ? 24.306 -19.949 -8.654 1.00 55.69 261 ALA A C 1
ATOM 2136 O O . ALA A 1 261 ? 25.107 -19.948 -7.733 1.00 55.69 261 ALA A O 1
ATOM 2137 N N . ARG A 1 262 ? 23.329 -20.857 -8.747 1.00 49.56 262 ARG A N 1
ATOM 2138 C CA . ARG A 1 262 ? 23.087 -21.909 -7.753 1.00 49.56 262 ARG A CA 1
ATOM 2139 C C . ARG A 1 262 ? 24.113 -23.050 -7.815 1.00 49.56 262 ARG A C 1
ATOM 2141 O O . ARG A 1 262 ? 24.408 -23.629 -6.782 1.00 49.56 262 ARG A O 1
ATOM 2148 N N . ASP A 1 263 ? 24.654 -23.350 -8.995 1.00 50.81 263 ASP A N 1
ATOM 2149 C CA . ASP A 1 263 ? 25.659 -24.407 -9.196 1.00 50.81 263 ASP A CA 1
ATOM 2150 C C . ASP A 1 263 ? 27.094 -23.958 -8.829 1.00 50.81 263 ASP A C 1
ATOM 2152 O O . ASP A 1 263 ? 28.015 -24.772 -8.844 1.00 50.81 263 ASP A O 1
ATOM 2156 N N . VAL A 1 264 ? 27.309 -22.670 -8.522 1.00 53.94 264 VAL A N 1
ATOM 2157 C CA . VAL A 1 264 ? 28.608 -22.121 -8.073 1.00 53.94 264 VAL A CA 1
ATOM 2158 C C . VAL A 1 264 ? 28.718 -22.069 -6.539 1.00 53.94 264 VAL A C 1
ATOM 2160 O O . VAL A 1 264 ? 29.826 -21.948 -6.026 1.00 53.94 264 VAL A O 1
ATOM 2163 N N . ASP A 1 265 ? 27.608 -22.247 -5.817 1.00 50.62 265 ASP A N 1
ATOM 2164 C CA . ASP A 1 265 ? 27.545 -22.195 -4.346 1.00 50.62 265 ASP A CA 1
ATOM 2165 C C . ASP A 1 265 ? 27.577 -23.590 -3.670 1.00 50.62 265 ASP A C 1
ATOM 2167 O O . ASP A 1 265 ? 27.282 -23.698 -2.485 1.00 50.62 265 ASP A O 1
ATOM 2171 N N . ASP A 1 266 ? 27.931 -24.664 -4.392 1.00 48.72 266 ASP A N 1
ATOM 2172 C CA . ASP A 1 266 ? 27.848 -26.061 -3.902 1.00 48.72 266 ASP A CA 1
ATOM 2173 C C . ASP A 1 266 ? 29.224 -26.712 -3.608 1.00 48.72 266 ASP A C 1
ATOM 2175 O O . ASP A 1 266 ? 29.384 -27.923 -3.727 1.00 48.72 266 ASP A O 1
ATOM 2179 N N . ASP A 1 267 ? 30.226 -25.914 -3.219 1.00 49.38 267 ASP A N 1
ATOM 2180 C CA . ASP A 1 267 ? 31.504 -26.386 -2.651 1.00 49.38 267 ASP A CA 1
ATOM 2181 C C . ASP A 1 267 ? 31.979 -25.425 -1.535 1.00 49.38 267 ASP A C 1
ATOM 2183 O O . ASP A 1 267 ? 33.014 -24.776 -1.654 1.00 49.38 267 ASP A O 1
ATOM 2187 N N . ASP A 1 268 ? 31.185 -25.282 -0.470 1.00 41.78 268 ASP A N 1
ATOM 2188 C CA . ASP A 1 268 ? 31.655 -25.049 0.908 1.00 41.78 268 ASP A CA 1
ATOM 2189 C C . ASP A 1 268 ? 30.440 -25.102 1.858 1.00 41.78 268 ASP A C 1
ATOM 2191 O O . ASP A 1 268 ? 29.758 -24.109 2.110 1.00 41.78 268 ASP A O 1
ATOM 2195 N N . ASP A 1 269 ? 30.165 -26.298 2.393 1.00 47.34 269 ASP A N 1
ATOM 2196 C CA . ASP A 1 269 ? 29.302 -26.490 3.564 1.00 47.34 269 ASP A CA 1
ATOM 2197 C C . ASP A 1 269 ? 29.964 -25.824 4.793 1.00 47.34 269 ASP A C 1
ATOM 2199 O O . ASP A 1 269 ? 30.623 -26.478 5.607 1.00 47.34 269 ASP A O 1
ATOM 2203 N N . GLU A 1 270 ? 29.772 -24.516 4.963 1.00 43.88 270 GLU A N 1
ATOM 2204 C CA . GLU A 1 270 ? 29.696 -23.905 6.290 1.00 43.88 270 GLU A CA 1
ATOM 2205 C C . GLU A 1 270 ? 28.255 -23.432 6.522 1.00 43.88 270 GLU A C 1
ATOM 2207 O O . GLU A 1 270 ? 27.746 -22.550 5.834 1.00 43.88 270 GLU A O 1
ATOM 2212 N N . GLU A 1 271 ? 27.583 -24.039 7.507 1.00 43.47 271 GLU A N 1
ATOM 2213 C CA . GLU A 1 271 ? 26.320 -23.554 8.072 1.00 43.47 271 GLU A CA 1
ATOM 2214 C C . GLU A 1 271 ? 26.493 -22.095 8.531 1.00 43.47 271 GLU A C 1
ATOM 2216 O O . GLU A 1 271 ? 26.946 -21.824 9.646 1.00 43.47 271 GLU A O 1
ATOM 2221 N N . VAL A 1 272 ? 26.112 -21.142 7.680 1.00 42.53 272 VAL A N 1
ATOM 2222 C CA . VAL A 1 272 ? 25.924 -19.746 8.072 1.00 42.53 272 VAL A CA 1
ATOM 2223 C C . VAL A 1 272 ? 24.430 -19.521 8.279 1.00 42.53 272 VAL A C 1
ATOM 2225 O O . VAL A 1 272 ? 23.637 -19.521 7.340 1.00 42.53 272 VAL A O 1
ATOM 2228 N N . GLU A 1 273 ? 24.054 -19.363 9.546 1.00 36.94 273 GLU A N 1
ATOM 2229 C CA . GLU A 1 273 ? 22.740 -18.897 9.993 1.00 36.94 273 GLU A CA 1
ATOM 2230 C C . GLU A 1 273 ? 22.310 -17.665 9.178 1.00 36.94 273 GLU A C 1
ATOM 2232 O O . GLU A 1 273 ? 22.978 -16.629 9.188 1.00 36.94 273 GLU A O 1
ATOM 2237 N N . ALA A 1 274 ? 21.199 -17.795 8.450 1.00 35.72 274 ALA A N 1
ATOM 2238 C CA . ALA A 1 274 ? 20.640 -16.748 7.609 1.00 35.72 274 ALA A CA 1
ATOM 2239 C C . ALA A 1 274 ? 20.103 -15.590 8.468 1.00 35.72 274 ALA A C 1
ATOM 2241 O O . ALA A 1 274 ? 18.988 -15.655 8.990 1.00 35.72 274 ALA A O 1
ATOM 2242 N N . ASP A 1 275 ? 20.889 -14.521 8.591 1.00 34.66 275 ASP A N 1
ATOM 2243 C CA . ASP A 1 275 ? 20.385 -13.212 9.003 1.00 34.66 275 ASP A CA 1
ATOM 2244 C C . ASP A 1 275 ? 19.679 -12.578 7.796 1.00 34.66 275 ASP A C 1
ATOM 2246 O O . ASP A 1 275 ? 20.287 -12.300 6.761 1.00 34.66 275 ASP A O 1
ATOM 2250 N N . GLY A 1 276 ? 18.356 -12.461 7.887 1.00 41.19 276 GLY A N 1
ATOM 2251 C CA . GLY A 1 276 ? 17.514 -11.939 6.819 1.00 41.19 276 GLY A CA 1
ATOM 2252 C C . GLY A 1 276 ? 17.606 -10.421 6.736 1.00 41.19 276 GLY A C 1
ATOM 2253 O O . GLY A 1 276 ? 16.810 -9.725 7.364 1.00 41.19 276 GLY A O 1
ATOM 2254 N N . GLU A 1 277 ? 18.531 -9.908 5.930 1.00 40.75 277 GLU A N 1
ATOM 2255 C CA . GLU A 1 277 ? 18.479 -8.522 5.467 1.00 40.75 277 GLU A CA 1
ATOM 2256 C C . GLU A 1 277 ? 17.569 -8.441 4.229 1.00 40.75 277 GLU A C 1
ATOM 2258 O O . GLU A 1 277 ? 17.886 -8.950 3.154 1.00 40.75 277 GLU A O 1
ATOM 2263 N N . GLU A 1 278 ? 16.395 -7.824 4.395 1.00 41.72 278 GLU A N 1
ATOM 2264 C CA . GLU A 1 278 ? 15.519 -7.427 3.291 1.00 41.72 278 GLU A CA 1
ATOM 2265 C C . GLU A 1 278 ? 16.283 -6.467 2.365 1.00 41.72 278 GLU A C 1
ATOM 2267 O O . GLU A 1 278 ? 16.670 -5.367 2.764 1.00 41.72 278 GLU A O 1
ATOM 2272 N N . GL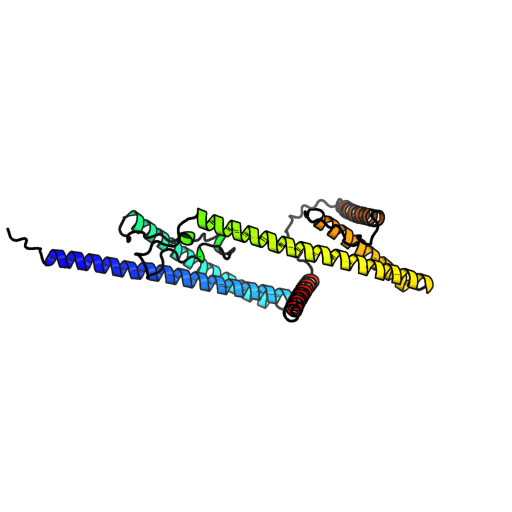U A 1 279 ? 16.519 -6.890 1.124 1.00 43.34 279 GLU A N 1
ATOM 2273 C CA . GLU A 1 279 ? 17.215 -6.101 0.110 1.00 43.34 279 GLU A CA 1
ATOM 2274 C C . GLU A 1 279 ? 16.340 -4.894 -0.293 1.00 43.34 279 GLU A C 1
ATOM 2276 O O . GLU A 1 279 ? 15.444 -4.982 -1.136 1.00 43.34 279 GLU A O 1
ATOM 2281 N N . GLU A 1 280 ? 16.543 -3.752 0.374 1.00 49.69 280 GLU A N 1
ATOM 2282 C CA . GLU A 1 280 ? 15.864 -2.490 0.068 1.00 49.69 280 GLU A CA 1
ATOM 2283 C C . GLU A 1 280 ? 16.159 -2.050 -1.378 1.00 49.69 280 GLU A C 1
ATOM 2285 O O . GLU A 1 280 ? 17.304 -1.765 -1.745 1.00 49.69 280 GLU A O 1
ATOM 2290 N N . LEU A 1 281 ? 15.103 -1.931 -2.191 1.00 46.56 281 LEU A N 1
ATOM 2291 C CA . LEU A 1 281 ? 15.182 -1.441 -3.570 1.00 46.56 281 LEU A CA 1
ATOM 2292 C C . LEU A 1 281 ? 15.927 -0.087 -3.655 1.00 46.56 281 LEU A C 1
ATOM 2294 O O . LEU A 1 281 ? 15.709 0.801 -2.819 1.00 46.56 281 LEU A O 1
ATOM 2298 N N . PRO A 1 282 ? 16.782 0.132 -4.676 1.00 43.81 282 PRO A N 1
ATOM 2299 C CA . PRO A 1 282 ? 17.504 1.385 -4.852 1.00 43.81 282 PRO A CA 1
ATOM 2300 C C . PRO A 1 282 ? 16.567 2.603 -4.902 1.00 43.81 282 PRO A C 1
ATOM 2302 O O . PRO A 1 282 ? 15.712 2.741 -5.765 1.00 43.81 282 PRO A O 1
ATOM 2305 N N . ILE A 1 283 ? 16.780 3.532 -3.968 1.00 51.50 283 ILE A N 1
ATOM 2306 C CA . ILE A 1 283 ? 15.993 4.762 -3.735 1.00 51.50 283 ILE A CA 1
ATOM 2307 C C . ILE A 1 283 ? 15.769 5.624 -4.998 1.00 51.50 283 ILE A C 1
ATOM 2309 O O . ILE A 1 283 ? 14.786 6.360 -5.070 1.00 51.50 283 ILE A O 1
ATOM 2313 N N . GLU A 1 284 ? 16.642 5.518 -6.001 1.00 49.75 284 GLU A N 1
ATOM 2314 C CA . GLU A 1 284 ? 16.510 6.225 -7.283 1.00 49.75 284 GLU A CA 1
ATOM 2315 C C . GLU A 1 284 ? 15.237 5.813 -8.048 1.00 49.75 284 GLU A C 1
ATOM 2317 O O . GLU A 1 284 ? 14.583 6.680 -8.636 1.00 49.75 284 GLU A O 1
ATOM 2322 N N . ASP A 1 285 ? 14.814 4.549 -7.927 1.00 51.78 285 ASP A N 1
ATOM 2323 C CA . ASP A 1 285 ? 13.597 4.022 -8.557 1.00 51.78 285 ASP A CA 1
ATOM 2324 C C . ASP A 1 285 ? 12.324 4.483 -7.831 1.00 51.78 285 ASP A C 1
ATOM 2326 O O . ASP A 1 285 ? 11.309 4.777 -8.463 1.00 51.78 285 ASP A O 1
ATOM 2330 N N . ILE A 1 286 ? 12.384 4.655 -6.505 1.00 53.56 286 ILE A N 1
ATOM 2331 C CA . ILE A 1 286 ? 11.253 5.150 -5.699 1.00 53.56 286 ILE A CA 1
ATOM 2332 C C . ILE A 1 286 ? 11.010 6.638 -5.972 1.00 53.56 286 ILE A C 1
ATOM 2334 O O . ILE A 1 286 ? 9.865 7.076 -6.097 1.00 53.56 286 ILE A O 1
ATOM 2338 N N . GLU A 1 287 ? 12.072 7.438 -6.091 1.00 51.97 287 GLU A N 1
ATOM 2339 C CA . GLU A 1 287 ? 11.926 8.851 -6.443 1.00 51.97 287 GLU A CA 1
ATOM 2340 C C . GLU A 1 287 ? 11.459 9.045 -7.891 1.00 51.97 287 GLU A C 1
ATOM 2342 O O . GLU A 1 287 ? 10.727 9.995 -8.169 1.00 51.97 287 GLU A O 1
ATOM 2347 N N . ALA A 1 288 ? 11.861 8.170 -8.820 1.00 59.84 288 ALA A N 1
ATOM 2348 C CA . ALA A 1 288 ? 11.328 8.169 -10.181 1.00 59.84 288 ALA A CA 1
ATOM 2349 C C . ALA A 1 288 ? 9.821 7.862 -10.188 1.00 59.84 288 ALA A C 1
ATOM 2351 O O . ALA A 1 288 ? 9.065 8.571 -10.855 1.00 59.84 288 ALA A O 1
ATOM 2352 N N . PHE A 1 289 ? 9.380 6.900 -9.372 1.00 55.03 289 PHE A N 1
ATOM 2353 C CA . PHE A 1 289 ? 7.969 6.546 -9.213 1.00 55.03 289 PHE A CA 1
ATOM 2354 C C . PHE A 1 289 ? 7.141 7.700 -8.622 1.00 55.03 289 PHE A C 1
ATOM 2356 O O . PHE A 1 289 ? 6.118 8.087 -9.183 1.00 55.03 289 PHE A O 1
ATOM 2363 N N . GLN A 1 290 ? 7.635 8.352 -7.564 1.00 57.16 290 GLN A N 1
ATOM 2364 C CA . GLN A 1 290 ? 6.957 9.505 -6.950 1.00 57.16 290 GLN A CA 1
ATOM 2365 C C . GLN A 1 290 ? 6.935 10.743 -7.863 1.00 57.16 290 GLN A C 1
ATOM 2367 O O . GLN A 1 290 ? 5.974 11.512 -7.853 1.00 57.16 290 GLN A O 1
ATOM 2372 N N . ARG A 1 291 ? 7.978 10.955 -8.679 1.00 63.41 291 ARG A N 1
ATOM 2373 C CA . ARG A 1 291 ? 7.997 12.031 -9.687 1.00 63.41 291 ARG A CA 1
ATOM 2374 C C . ARG A 1 291 ? 6.981 11.778 -10.805 1.00 63.41 291 ARG A C 1
ATOM 2376 O O . ARG A 1 291 ? 6.352 12.735 -11.256 1.00 63.41 291 ARG A O 1
ATOM 2383 N N . ALA A 1 292 ? 6.800 10.523 -11.218 1.00 60.31 292 ALA A N 1
ATOM 2384 C CA . ALA A 1 292 ? 5.786 10.137 -12.198 1.00 60.31 292 ALA A CA 1
ATOM 2385 C C . ALA A 1 292 ? 4.358 10.313 -11.649 1.00 60.31 292 ALA A C 1
ATOM 2387 O O . ALA A 1 292 ? 3.504 10.850 -12.351 1.00 60.31 292 ALA A O 1
ATOM 2388 N N . GLU A 1 293 ? 4.124 9.967 -10.381 1.00 62.16 293 GLU A N 1
ATOM 2389 C CA . GLU A 1 293 ? 2.833 10.135 -9.697 1.00 62.16 293 GLU A CA 1
ATOM 2390 C C . GLU A 1 293 ? 2.423 11.617 -9.592 1.00 62.16 293 GLU A C 1
ATOM 2392 O O . GLU A 1 293 ? 1.307 11.992 -9.950 1.00 62.16 293 GLU A O 1
ATOM 2397 N N . VAL A 1 294 ? 3.357 12.505 -9.226 1.00 67.06 294 VAL A N 1
ATOM 2398 C CA . VAL A 1 294 ? 3.108 13.960 -9.187 1.00 67.06 294 VAL A CA 1
ATOM 2399 C C . VAL A 1 294 ? 2.846 14.537 -10.585 1.00 67.06 294 VAL A C 1
ATOM 2401 O O . VAL A 1 294 ? 2.030 15.449 -10.730 1.00 67.06 294 VAL A O 1
ATOM 2404 N N . TYR A 1 295 ? 3.514 14.026 -11.625 1.00 58.78 295 TYR A N 1
ATOM 2405 C CA . TYR A 1 295 ? 3.247 14.451 -13.001 1.00 58.78 295 TYR A CA 1
ATOM 2406 C C . TYR A 1 295 ? 1.857 13.996 -13.462 1.00 58.78 295 TYR A C 1
ATOM 2408 O O . TYR A 1 295 ? 1.123 14.806 -14.025 1.00 58.78 295 TYR A O 1
ATOM 2416 N N . ALA A 1 296 ? 1.463 12.759 -13.137 1.00 60.19 296 ALA A N 1
ATOM 2417 C CA . ALA A 1 296 ? 0.145 12.207 -13.438 1.00 60.19 296 ALA A CA 1
ATOM 2418 C C . ALA A 1 296 ? -0.985 13.010 -12.768 1.00 60.19 296 ALA A C 1
ATOM 2420 O O . ALA A 1 296 ? -1.939 13.394 -13.449 1.00 60.19 296 ALA A O 1
ATOM 2421 N N . GLN A 1 297 ? -0.842 13.357 -11.483 1.00 56.31 297 GLN A N 1
ATOM 2422 C CA . GLN A 1 297 ? -1.812 14.190 -10.758 1.00 56.31 297 GLN A CA 1
ATOM 2423 C C . GLN A 1 297 ? -1.978 15.578 -11.403 1.00 56.31 297 GLN A C 1
ATOM 2425 O O . GLN A 1 297 ? -3.098 16.038 -11.617 1.00 56.31 297 GLN A O 1
ATOM 2430 N N . ASN A 1 298 ? -0.866 16.220 -11.779 1.00 50.00 298 ASN A N 1
ATOM 2431 C CA . ASN A 1 298 ? -0.884 17.551 -12.393 1.00 50.00 298 ASN A CA 1
ATOM 2432 C C . ASN A 1 298 ? -1.473 17.544 -13.813 1.00 50.00 298 ASN A C 1
ATOM 2434 O O . ASN A 1 298 ? -2.098 18.522 -14.225 1.00 50.00 298 ASN A O 1
ATOM 2438 N N . THR A 1 299 ? -1.307 16.454 -14.571 1.00 51.19 299 THR A N 1
ATOM 2439 C CA . THR A 1 299 ? -1.994 16.297 -15.861 1.00 51.19 299 THR A CA 1
ATOM 2440 C C . THR A 1 299 ? -3.498 16.110 -15.697 1.00 51.19 299 THR A C 1
ATOM 2442 O O . THR A 1 299 ? -4.246 16.685 -16.479 1.00 51.19 299 THR A O 1
ATOM 2445 N N . VAL A 1 300 ? -3.965 15.375 -14.683 1.00 52.56 300 VAL A N 1
ATOM 2446 C CA . VAL A 1 300 ? -5.407 15.177 -14.441 1.00 52.56 300 VAL A CA 1
ATOM 2447 C C . VAL A 1 300 ? -6.090 16.494 -14.042 1.00 52.56 300 VAL A C 1
ATOM 2449 O O . VAL A 1 300 ? -7.147 16.810 -14.586 1.00 52.56 300 VAL A O 1
ATOM 2452 N N . ASP A 1 301 ? -5.449 17.320 -13.210 1.00 49.41 301 ASP A N 1
ATOM 2453 C CA . ASP A 1 301 ? -5.962 18.656 -12.856 1.00 49.41 301 ASP A CA 1
ATOM 2454 C C . ASP A 1 301 ? -5.974 19.626 -14.053 1.00 49.41 301 ASP A C 1
ATOM 2456 O O . ASP A 1 301 ? -6.902 20.417 -14.209 1.00 49.41 301 ASP A O 1
ATOM 2460 N N . SER A 1 302 ? -4.997 19.526 -14.962 1.00 45.22 302 SER A N 1
ATOM 2461 C CA . SER A 1 302 ? -4.960 20.337 -16.189 1.00 45.22 302 SER A CA 1
ATOM 2462 C C . SER A 1 302 ? -6.074 19.998 -17.189 1.00 45.22 302 SER A C 1
ATOM 2464 O O . SER A 1 302 ? -6.407 20.849 -18.016 1.00 45.22 302 SER A O 1
ATOM 2466 N N . TYR A 1 303 ? -6.621 18.778 -17.164 1.00 47.69 303 TYR A N 1
ATOM 2467 C CA . TYR A 1 303 ? -7.731 18.373 -18.039 1.00 47.69 303 TYR A CA 1
ATOM 2468 C C . TYR A 1 303 ? -9.106 18.685 -17.436 1.00 47.69 303 TYR A C 1
ATOM 2470 O O . TYR A 1 303 ? -10.062 18.860 -18.187 1.00 47.69 303 TYR A O 1
ATOM 2478 N N . LEU A 1 304 ? -9.213 18.818 -16.111 1.00 49.69 304 LEU A N 1
ATOM 2479 C CA . LEU A 1 304 ? -10.456 19.211 -15.438 1.00 49.69 304 LEU A CA 1
ATOM 2480 C C . LEU A 1 304 ? -10.734 20.725 -15.507 1.00 49.69 304 LEU A C 1
ATOM 2482 O O . LEU A 1 304 ? -11.887 21.130 -15.377 1.00 49.69 304 LEU A O 1
ATOM 2486 N N . ASP A 1 305 ? -9.715 21.550 -15.772 1.00 47.38 305 ASP A N 1
ATOM 2487 C CA . ASP A 1 305 ? -9.850 23.014 -15.910 1.00 47.38 305 ASP A CA 1
ATOM 2488 C C . ASP A 1 305 ? -10.113 23.474 -17.366 1.00 47.38 305 ASP A C 1
ATOM 2490 O O . ASP A 1 305 ? -10.383 24.645 -17.639 1.00 47.38 305 ASP A O 1
ATOM 2494 N N . LEU A 1 306 ? -10.089 22.542 -18.326 1.00 45.97 306 LEU A N 1
ATOM 2495 C CA . LEU A 1 306 ? -10.492 22.762 -19.717 1.00 45.97 306 LEU A CA 1
ATOM 2496 C C . LEU A 1 306 ? -11.765 21.968 -20.002 1.00 45.97 306 LEU A C 1
ATOM 2498 O O . LEU A 1 306 ? -11.737 20.916 -20.635 1.00 45.97 306 LEU A O 1
ATOM 2502 N N . GLY A 1 307 ? -12.885 22.495 -19.506 1.00 45.50 307 GLY A N 1
ATOM 2503 C CA . GLY A 1 307 ? -14.203 21.897 -19.666 1.00 45.50 307 GLY A CA 1
ATOM 2504 C C . GLY A 1 307 ? -14.532 21.497 -21.107 1.00 45.50 307 GLY A C 1
ATOM 2505 O O . GLY A 1 307 ? -14.553 22.338 -22.010 1.00 45.50 307 GLY A O 1
ATOM 2506 N N . PHE A 1 308 ? -14.869 20.219 -21.258 1.00 42.34 308 PHE A N 1
ATOM 2507 C CA . PHE A 1 308 ? -15.842 19.690 -22.208 1.00 42.34 308 PHE A CA 1
ATOM 2508 C C . PHE A 1 308 ? -16.719 18.666 -21.492 1.00 42.34 308 PHE A C 1
ATOM 2510 O O . PHE A 1 308 ? -16.156 17.824 -20.758 1.00 42.34 308 PHE A O 1
#

Radius of gyration: 32.31 Å; chains: 1; bounding box: 84×50×100 Å

Secondary structure (DSSP, 8-state):
-----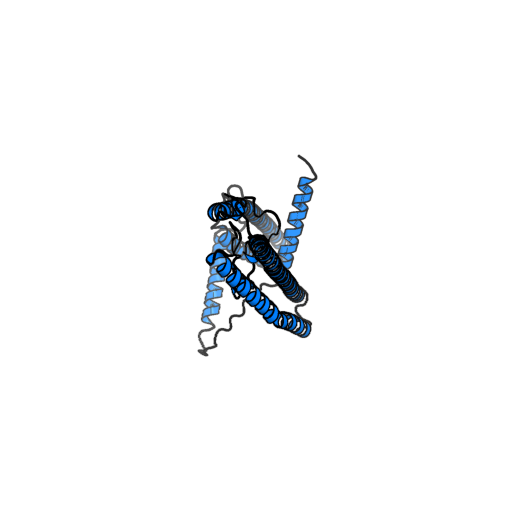-HHHHHHHHHHHHHHHHHHHHHHHHHHHHHHHHHHHHHHHHHHHHHHHHHHHH-TTS-HHHHHHHHHHHHTTHHHHHHHHHHHHHHHHHHHHHHHTT-SPTT-PPPPPPPTTGGGS--TTSGGG--TT--SS-TTSPPPHHHH-HHHHHHHHHHHHHHHHHHHHHHHHHHHHHHHHHHHHHHHHHHHHHHHHHHTT-HHHHHHHHHHHHHHHHHHHHHHHHHTTS----TTPPP-SS-HHHHHHHHHHHHHHHHHHHHTS-S------------PPPHHHHHHHHHHHHHHHHHHHHHHSS--

pLDDT: mean 74.36, std 16.09, range [34.66, 96.19]

Sequence (308 aa):
MGFTVNSSELTLTLLSVTNRDITRKNGQSLHRAIKHRLREKLRARKFELDRVERTYRRKKKTEHKLKTHIEDAVARRDPSIQTLVRQYNTLCKEMKKLVKERKAPKNSIPPAPIDPKAIWGLDVDDEIWQDVGLDEEDDDTEPPLWLKDDTVRSGIRAMLELDRCEEEEVRIFHECRALRYWLAEEWEVVASAMAEADDNDDFGLRHQLQLRRTELCKLCASWSTAIRGIPFKLEGLPPWGPSDDELRAVRLDDKNAKTVARDVDDDDDEEVEADGEEEELPIEDIEAFQRAEVYAQNTVDSYLDLGF

Organism: NCBI:txid2862362